Protein AF-A0A959G8I4-F1 (afdb_monomer)

Structure (mmCIF, N/CA/C/O backbone):
data_AF-A0A959G8I4-F1
#
_entry.id   AF-A0A959G8I4-F1
#
loop_
_atom_site.group_PDB
_atom_site.id
_atom_site.type_symbol
_atom_site.label_atom_id
_atom_site.label_alt_id
_atom_site.label_comp_id
_atom_site.label_asym_id
_atom_site.label_entity_id
_atom_site.label_seq_id
_atom_site.pdbx_PDB_ins_code
_atom_site.Cartn_x
_atom_site.Cartn_y
_atom_site.Cartn_z
_atom_site.occupancy
_atom_site.B_iso_or_equiv
_atom_site.auth_seq_id
_atom_site.auth_comp_id
_atom_site.auth_asym_id
_atom_site.auth_atom_id
_atom_site.pdbx_PDB_model_num
ATOM 1 N N . MET A 1 1 ? 15.194 10.414 6.636 1.00 49.59 1 MET A N 1
ATOM 2 C CA . MET A 1 1 ? 14.756 9.991 5.289 1.00 49.59 1 MET A CA 1
ATOM 3 C C . MET A 1 1 ? 13.312 9.595 5.439 1.00 49.59 1 MET A C 1
ATOM 5 O O . MET A 1 1 ? 13.060 8.766 6.305 1.00 49.59 1 MET A O 1
ATOM 9 N N . ASN A 1 2 ? 12.412 10.199 4.669 1.00 61.81 2 ASN A N 1
ATOM 10 C CA . ASN A 1 2 ? 10.991 9.923 4.828 1.00 61.81 2 ASN A CA 1
ATOM 11 C C . ASN A 1 2 ? 10.675 8.534 4.271 1.00 61.81 2 ASN A C 1
ATOM 13 O O . ASN A 1 2 ? 11.161 8.173 3.194 1.00 61.81 2 ASN A O 1
ATOM 17 N N . THR A 1 3 ? 9.901 7.743 5.007 1.00 85.50 3 THR A N 1
ATOM 18 C CA . THR A 1 3 ? 9.400 6.460 4.499 1.00 85.50 3 THR A CA 1
ATOM 19 C C . THR A 1 3 ? 8.382 6.697 3.380 1.00 85.50 3 THR A C 1
ATOM 21 O O . THR A 1 3 ? 7.766 7.759 3.304 1.00 85.50 3 THR A O 1
ATOM 24 N N . LEU A 1 4 ? 8.160 5.719 2.491 1.00 90.38 4 LEU A N 1
ATOM 25 C CA . LEU A 1 4 ? 7.126 5.871 1.454 1.00 90.38 4 LEU A CA 1
ATOM 26 C C . LEU A 1 4 ? 5.726 6.072 2.056 1.00 90.38 4 LEU A C 1
ATOM 28 O O . LEU A 1 4 ? 4.882 6.728 1.449 1.00 90.38 4 LEU A O 1
ATOM 32 N N . PHE A 1 5 ? 5.499 5.540 3.258 1.00 91.94 5 PHE A N 1
ATOM 33 C CA . PHE A 1 5 ? 4.276 5.769 4.014 1.00 91.94 5 PHE A CA 1
ATOM 34 C C . PHE A 1 5 ? 4.157 7.220 4.500 1.00 91.94 5 PHE A C 1
ATOM 36 O O . PHE A 1 5 ? 3.093 7.814 4.359 1.00 91.94 5 PHE A O 1
ATOM 43 N N . GLU A 1 6 ? 5.237 7.822 5.003 1.00 90.69 6 GLU A N 1
ATOM 44 C CA . GLU A 1 6 ? 5.248 9.251 5.350 1.00 90.69 6 GLU A CA 1
ATOM 45 C C . GLU A 1 6 ? 4.956 10.119 4.128 1.00 90.69 6 GLU A C 1
ATOM 47 O O . GLU A 1 6 ? 4.107 10.996 4.200 1.00 90.69 6 GLU A O 1
ATOM 52 N N . VAL A 1 7 ? 5.556 9.817 2.971 1.00 91.62 7 VAL A N 1
ATOM 53 C CA . VAL A 1 7 ? 5.258 10.554 1.732 1.00 91.62 7 VAL A CA 1
ATOM 54 C C . VAL A 1 7 ? 3.780 10.418 1.339 1.00 91.62 7 VAL A C 1
ATOM 56 O O . VAL A 1 7 ? 3.172 11.390 0.893 1.00 91.62 7 VAL A O 1
ATOM 59 N N . LEU A 1 8 ? 3.178 9.235 1.513 1.00 92.75 8 LEU A N 1
ATOM 60 C CA . LEU A 1 8 ? 1.743 9.037 1.294 1.00 92.75 8 LEU A CA 1
ATOM 61 C C . LEU A 1 8 ? 0.908 9.895 2.258 1.00 92.75 8 LEU A C 1
ATOM 63 O O . LEU A 1 8 ? -0.035 10.560 1.822 1.00 92.75 8 LEU A O 1
ATOM 67 N N . LYS A 1 9 ? 1.256 9.882 3.551 1.00 91.81 9 LYS A N 1
ATOM 68 C CA . LYS A 1 9 ? 0.565 10.644 4.598 1.00 91.81 9 LYS A CA 1
ATOM 69 C C . LYS A 1 9 ? 0.653 12.147 4.329 1.00 91.81 9 LYS A C 1
ATOM 71 O O . LYS A 1 9 ? -0.373 12.817 4.359 1.00 91.81 9 LYS A O 1
ATOM 76 N N . ASP A 1 10 ? 1.833 12.639 3.970 1.00 92.44 10 ASP A N 1
ATOM 77 C CA . ASP A 1 10 ? 2.087 14.052 3.686 1.00 92.44 10 ASP A CA 1
ATOM 78 C C . ASP A 1 10 ? 1.327 14.548 2.448 1.00 92.44 10 ASP A C 1
ATOM 80 O O . ASP A 1 10 ? 0.864 15.686 2.419 1.00 92.44 10 ASP A O 1
ATOM 84 N N . GLN A 1 11 ? 1.198 13.716 1.407 1.00 88.62 11 GLN A N 1
ATOM 85 C CA . GLN A 1 11 ? 0.544 14.135 0.164 1.00 88.62 11 GLN A CA 1
ATOM 86 C C . GLN A 1 11 ? -0.979 14.046 0.222 1.00 88.62 11 GLN A C 1
ATOM 88 O O . GLN A 1 11 ? -1.658 14.915 -0.323 1.00 88.62 11 GLN A O 1
ATOM 93 N N . VAL A 1 12 ? -1.519 12.970 0.800 1.00 89.38 12 VAL A N 1
ATOM 94 C CA . VAL A 1 12 ? -2.955 12.654 0.696 1.00 89.38 12 VAL A CA 1
ATOM 95 C C . VAL A 1 12 ? -3.545 12.025 1.961 1.00 89.38 12 VAL A C 1
ATOM 97 O O . VAL A 1 12 ? -4.703 11.618 1.933 1.00 89.38 12 VAL A O 1
ATOM 100 N N . GLY A 1 13 ? -2.792 11.925 3.060 1.00 89.81 13 GLY A N 1
ATOM 101 C CA . GLY A 1 13 ? -3.145 11.128 4.241 1.00 89.81 13 GLY A CA 1
ATOM 102 C C . GLY A 1 13 ? -4.501 11.466 4.851 1.00 89.81 13 GLY A C 1
ATOM 103 O O . GLY A 1 13 ? -5.363 10.594 4.933 1.00 89.81 13 GLY A O 1
ATOM 104 N N . ASP A 1 14 ? -4.719 12.726 5.227 1.00 91.88 14 ASP A N 1
ATOM 105 C CA . ASP A 1 14 ? -5.949 13.141 5.917 1.00 91.88 14 ASP A CA 1
ATOM 106 C C . ASP A 1 14 ? -7.192 12.937 5.043 1.00 91.88 14 ASP A C 1
ATOM 108 O O . ASP A 1 14 ? -8.223 12.431 5.495 1.00 91.88 14 ASP A O 1
ATOM 112 N N . GLN A 1 15 ? -7.079 13.273 3.755 1.00 92.00 15 GLN A N 1
ATOM 113 C CA . GLN A 1 15 ? -8.163 13.081 2.800 1.00 92.00 15 GLN A CA 1
ATOM 114 C C . GLN A 1 15 ? -8.436 11.592 2.549 1.00 92.00 15 GLN A C 1
ATOM 116 O O . GLN A 1 15 ? -9.596 11.180 2.495 1.00 92.00 15 GLN A O 1
ATOM 121 N N . LEU A 1 16 ? -7.380 10.786 2.417 1.00 93.81 16 LEU A N 1
ATOM 122 C CA . LEU A 1 16 ? -7.468 9.346 2.213 1.00 93.81 16 LEU A CA 1
ATOM 123 C C . LEU A 1 16 ? -8.152 8.665 3.402 1.00 93.81 16 LEU A C 1
ATOM 125 O O . LEU A 1 16 ? -9.090 7.899 3.192 1.00 93.81 16 LEU A O 1
ATOM 129 N N . VAL A 1 17 ? -7.728 8.975 4.632 1.00 96.06 17 VAL A N 1
ATOM 130 C CA . VAL A 1 17 ? -8.328 8.439 5.864 1.00 96.06 17 VAL A CA 1
ATOM 131 C C . VAL A 1 17 ? -9.795 8.848 5.959 1.00 96.06 17 VAL A C 1
ATOM 133 O O . VAL A 1 17 ? -10.652 7.982 6.125 1.00 96.06 17 VAL A O 1
ATOM 136 N N . GLY A 1 18 ? -10.104 10.138 5.799 1.00 95.00 18 GLY A N 1
ATOM 137 C CA . GLY A 1 18 ? -11.471 10.644 5.920 1.00 95.00 18 GLY A CA 1
ATOM 138 C C . GLY A 1 18 ? -12.431 10.034 4.895 1.00 95.00 18 GLY A C 1
ATOM 139 O O . GLY A 1 18 ? -13.507 9.558 5.256 1.00 95.00 18 GLY A O 1
ATOM 140 N N . GLN A 1 19 ? -12.041 9.993 3.619 1.00 93.56 19 GLN A N 1
ATOM 141 C CA . GLN A 1 19 ? -12.904 9.465 2.560 1.00 93.56 19 GLN A CA 1
ATOM 142 C C . GLN A 1 19 ? -13.033 7.938 2.620 1.00 93.56 19 GLN A C 1
ATOM 144 O O . GLN A 1 19 ? -14.137 7.421 2.446 1.00 93.56 19 GLN A O 1
ATOM 149 N N . LEU A 1 20 ? -11.955 7.203 2.923 1.00 94.00 20 LEU A N 1
ATOM 150 C CA . LEU A 1 20 ? -12.043 5.749 3.092 1.00 94.00 20 LEU A CA 1
ATOM 151 C C . LEU A 1 20 ? -12.881 5.368 4.309 1.00 94.00 20 LEU A C 1
ATOM 153 O O . LEU A 1 20 ? -13.702 4.462 4.194 1.00 94.00 20 LEU A O 1
ATOM 157 N N . SER A 1 21 ? -12.723 6.073 5.433 1.00 96.25 21 SER A N 1
ATOM 158 C CA . SER A 1 21 ? -13.524 5.877 6.649 1.00 96.25 21 SER A CA 1
ATOM 159 C C . SER A 1 21 ? -15.017 5.984 6.335 1.00 96.25 21 SER A C 1
ATOM 161 O O . SER A 1 21 ? -15.788 5.081 6.673 1.00 96.25 21 SER A O 1
ATOM 163 N N . GLN A 1 22 ? -15.415 7.020 5.589 1.00 94.88 22 GLN A N 1
ATOM 164 C CA . GLN A 1 22 ? -16.794 7.204 5.135 1.00 94.88 22 GLN A CA 1
ATOM 165 C C . GLN A 1 22 ? -17.248 6.095 4.177 1.00 94.88 22 GLN A C 1
ATOM 167 O O . GLN A 1 22 ? -18.339 5.550 4.334 1.00 94.88 22 GLN A O 1
ATOM 172 N N . GLN A 1 23 ? -16.413 5.730 3.201 1.00 92.06 23 GLN A N 1
ATOM 173 C CA . GLN A 1 23 ? -16.759 4.750 2.171 1.00 92.06 23 GLN A CA 1
ATOM 174 C C . GLN A 1 23 ? -16.929 3.330 2.732 1.00 92.06 23 GLN A C 1
ATOM 176 O O . GLN A 1 23 ? -17.801 2.580 2.282 1.00 92.06 23 GLN A O 1
ATOM 181 N N . ILE A 1 24 ? -16.096 2.940 3.701 1.00 94.62 24 ILE A N 1
ATOM 182 C CA . ILE A 1 24 ? -16.146 1.610 4.325 1.00 94.62 24 ILE A CA 1
ATOM 183 C C . ILE A 1 24 ? -16.999 1.587 5.603 1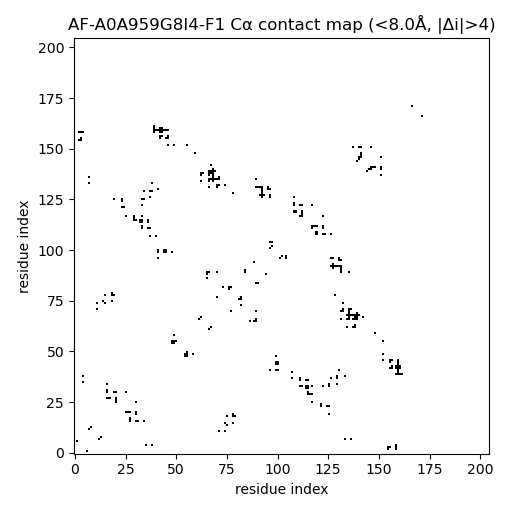.00 94.62 24 ILE A C 1
ATOM 185 O O . ILE A 1 24 ? -17.281 0.505 6.122 1.00 94.62 24 ILE A O 1
ATOM 189 N N . GLY A 1 25 ? -17.426 2.752 6.100 1.00 95.25 25 GLY A N 1
ATOM 190 C CA . GLY A 1 25 ? -18.206 2.898 7.327 1.00 95.25 25 GLY A CA 1
ATOM 191 C C . GLY A 1 25 ? -17.438 2.419 8.557 1.00 95.25 25 GLY A C 1
ATOM 192 O O . GLY A 1 25 ? -17.920 1.542 9.277 1.00 95.25 25 GLY A O 1
ATOM 193 N N . ALA A 1 26 ? -16.217 2.914 8.749 1.00 96.81 26 ALA A N 1
ATOM 194 C CA . ALA A 1 26 ? -15.364 2.595 9.894 1.00 96.81 26 ALA A CA 1
ATOM 195 C C . ALA A 1 26 ? -14.810 3.862 10.544 1.00 96.81 26 ALA A C 1
ATOM 197 O O . ALA A 1 26 ? -14.726 4.899 9.891 1.00 96.81 26 ALA A O 1
ATOM 198 N N . GLU A 1 27 ? -14.388 3.764 11.802 1.00 97.50 27 GLU A N 1
ATOM 199 C CA . GLU A 1 27 ? -13.781 4.895 12.502 1.00 97.50 27 GLU A CA 1
ATOM 200 C C . GLU A 1 27 ? -12.468 5.337 11.824 1.00 97.50 27 GLU A C 1
ATOM 202 O O . GLU A 1 27 ? -11.740 4.491 11.278 1.00 97.50 27 GLU A O 1
ATOM 207 N N . PRO A 1 28 ? -12.124 6.639 11.854 1.00 96.19 28 PRO A N 1
ATOM 208 C CA . PRO A 1 28 ? -10.881 7.148 11.272 1.00 96.19 28 PRO A CA 1
ATOM 209 C C . PRO A 1 28 ? -9.628 6.441 11.799 1.00 96.19 28 PRO A C 1
ATOM 211 O O . PRO A 1 28 ? -8.758 6.084 11.012 1.00 96.19 28 PRO A O 1
ATOM 214 N N . GLU A 1 29 ? -9.573 6.144 13.098 1.00 96.06 29 GLU A N 1
ATOM 215 C CA . GLU A 1 29 ? -8.435 5.469 13.742 1.00 96.06 29 GLU A CA 1
ATOM 216 C C . GLU A 1 29 ? -8.249 4.027 13.233 1.00 96.06 29 GLU A C 1
ATOM 218 O O . GLU A 1 29 ? -7.138 3.595 12.905 1.00 96.06 29 GLU A O 1
ATOM 223 N N . GLN A 1 30 ? -9.354 3.283 13.096 1.00 97.06 30 GLN A N 1
ATOM 224 C CA . GLN A 1 30 ? -9.338 1.934 12.517 1.00 97.06 30 GLN A CA 1
ATOM 225 C C . GLN A 1 30 ? -8.918 1.978 11.046 1.00 97.06 30 GLN A C 1
ATOM 227 O O . GLN A 1 30 ? -8.187 1.111 10.567 1.00 97.06 30 GLN A O 1
ATOM 232 N N . THR A 1 31 ? -9.378 3.002 10.330 1.00 97.12 31 THR A N 1
ATOM 233 C CA . THR A 1 31 ? -9.059 3.218 8.920 1.00 97.12 31 THR A CA 1
ATOM 234 C C . THR A 1 31 ? -7.579 3.547 8.734 1.00 97.12 31 THR A C 1
ATOM 236 O O . THR A 1 31 ? -6.937 2.939 7.882 1.00 97.12 31 THR A O 1
ATOM 239 N N . GLU A 1 32 ? -7.004 4.435 9.549 1.00 96.38 32 GLU A N 1
ATOM 240 C CA . GLU A 1 32 ? -5.574 4.768 9.513 1.00 96.38 32 GLU A CA 1
ATOM 241 C C . GLU A 1 32 ? -4.709 3.531 9.797 1.00 96.38 32 GLU A C 1
ATOM 243 O O . GLU A 1 32 ? -3.814 3.210 9.011 1.00 96.38 32 GLU A O 1
ATOM 248 N N . THR A 1 33 ? -5.048 2.765 10.840 1.00 96.12 33 THR A N 1
ATOM 249 C CA . THR A 1 33 ? -4.368 1.499 11.171 1.00 96.12 33 THR A CA 1
ATOM 250 C C . THR A 1 33 ? -4.435 0.502 10.010 1.00 96.12 33 THR A C 1
ATOM 252 O O . THR A 1 33 ? -3.440 -0.147 9.660 1.00 96.12 33 THR A O 1
ATOM 255 N N . ALA A 1 34 ? -5.604 0.383 9.372 1.00 97.12 34 ALA A N 1
ATOM 256 C CA . ALA A 1 34 ? -5.786 -0.482 8.215 1.00 97.12 34 ALA A CA 1
ATOM 257 C C . ALA A 1 34 ? -4.949 -0.019 7.017 1.00 97.12 34 ALA A C 1
ATOM 259 O O . ALA A 1 34 ? -4.315 -0.856 6.379 1.00 97.12 34 ALA A O 1
ATOM 260 N N . ILE A 1 35 ? -4.901 1.288 6.732 1.00 96.81 35 ILE A N 1
ATOM 261 C CA . ILE A 1 35 ? -4.092 1.862 5.649 1.00 96.81 35 ILE A CA 1
ATOM 262 C C . ILE A 1 35 ? -2.608 1.585 5.890 1.00 96.81 35 ILE A C 1
ATOM 264 O O . ILE A 1 35 ? -1.941 1.098 4.981 1.00 96.81 35 ILE A O 1
ATOM 268 N N . GLN A 1 36 ? -2.094 1.833 7.098 1.00 94.94 36 GLN A N 1
ATOM 269 C CA . GLN A 1 36 ? -0.689 1.582 7.436 1.00 94.94 36 GLN A CA 1
ATOM 270 C C . GLN A 1 36 ? -0.324 0.102 7.259 1.00 94.94 36 GLN A C 1
ATOM 272 O O . GLN A 1 36 ? 0.679 -0.236 6.626 1.00 94.94 36 GLN A O 1
ATOM 277 N N . THR A 1 37 ? -1.176 -0.795 7.760 1.00 94.69 37 THR A N 1
ATOM 278 C CA . THR A 1 37 ? -0.960 -2.242 7.645 1.00 94.69 37 THR A CA 1
ATOM 279 C C . THR A 1 37 ? -1.021 -2.713 6.194 1.00 94.69 37 THR A C 1
ATOM 281 O O . THR A 1 37 ? -0.156 -3.459 5.729 1.00 94.69 37 THR A O 1
ATOM 284 N N . ALA A 1 38 ? -2.046 -2.274 5.463 1.00 96.06 38 ALA A N 1
ATOM 285 C CA . ALA A 1 38 ? -2.240 -2.604 4.060 1.00 96.06 38 ALA A CA 1
ATOM 286 C C . ALA A 1 38 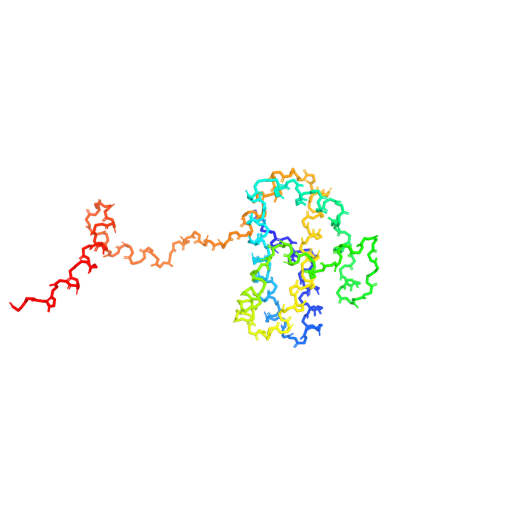? -1.084 -2.081 3.201 1.00 96.06 38 ALA A C 1
ATOM 288 O O . ALA A 1 38 ? -0.605 -2.797 2.324 1.00 96.06 38 ALA A O 1
ATOM 289 N N . PHE A 1 39 ? -0.595 -0.874 3.489 1.00 95.94 39 PHE A N 1
ATOM 290 C CA . PHE A 1 39 ? 0.559 -0.287 2.824 1.00 95.94 39 PHE A CA 1
ATOM 291 C C . PHE A 1 39 ? 1.794 -1.180 2.967 1.00 95.94 39 PHE A C 1
ATOM 293 O O . PHE A 1 39 ? 2.378 -1.577 1.958 1.00 95.94 39 PHE A O 1
ATOM 300 N N . GLY A 1 40 ? 2.143 -1.571 4.197 1.00 93.56 40 GLY A N 1
ATOM 301 C CA . GLY A 1 40 ? 3.268 -2.476 4.450 1.00 93.56 40 GLY A CA 1
ATOM 302 C C . GLY A 1 40 ? 3.097 -3.831 3.755 1.00 93.56 40 GLY A C 1
ATOM 303 O O . GLY A 1 40 ? 4.026 -4.335 3.125 1.00 93.56 40 GLY A O 1
ATOM 304 N N . ALA A 1 41 ? 1.888 -4.398 3.783 1.00 93.88 41 ALA A N 1
ATOM 305 C CA . ALA A 1 41 ? 1.593 -5.668 3.122 1.00 93.88 41 ALA A CA 1
ATOM 306 C C . ALA A 1 41 ? 1.743 -5.594 1.589 1.00 93.88 41 ALA A C 1
ATOM 308 O O . ALA A 1 41 ? 2.307 -6.506 0.978 1.00 93.88 41 ALA A O 1
ATOM 309 N N . ILE A 1 42 ? 1.283 -4.501 0.971 1.00 95.31 42 ILE A N 1
ATOM 310 C CA . ILE A 1 42 ? 1.417 -4.251 -0.470 1.00 95.31 42 ILE A CA 1
ATOM 311 C C . ILE A 1 42 ? 2.887 -4.023 -0.838 1.00 95.31 42 ILE A C 1
ATOM 313 O O . ILE A 1 42 ? 3.365 -4.637 -1.790 1.00 95.31 42 ILE A O 1
ATOM 317 N N . MET A 1 43 ? 3.633 -3.223 -0.068 1.00 94.56 43 MET A N 1
ATOM 318 C CA . MET A 1 43 ? 5.075 -3.031 -0.284 1.00 94.56 43 MET A CA 1
ATOM 319 C C . MET A 1 43 ? 5.849 -4.345 -0.154 1.00 94.56 43 MET A C 1
ATOM 321 O O . MET A 1 43 ? 6.731 -4.630 -0.960 1.00 94.56 43 MET A O 1
ATOM 325 N N . SER A 1 44 ? 5.491 -5.181 0.822 1.00 91.69 44 SER A N 1
ATOM 326 C CA . SER A 1 44 ? 6.086 -6.506 1.010 1.00 91.69 44 SER A CA 1
ATOM 327 C C . SER A 1 44 ? 5.796 -7.435 -0.175 1.00 91.69 44 SER A C 1
ATOM 329 O O . SER A 1 44 ? 6.692 -8.126 -0.662 1.00 91.69 44 SER A O 1
ATOM 331 N N . GLY A 1 45 ? 4.560 -7.430 -0.688 1.00 92.06 45 GLY A N 1
ATOM 332 C CA . GLY A 1 45 ? 4.199 -8.162 -1.904 1.00 92.06 45 GLY A CA 1
ATOM 333 C C . GLY A 1 45 ? 4.969 -7.681 -3.134 1.00 92.06 45 GLY A C 1
ATOM 334 O O . GLY A 1 45 ? 5.539 -8.499 -3.853 1.00 92.06 45 GLY A O 1
ATOM 335 N N . LEU A 1 46 ? 5.075 -6.362 -3.320 1.00 92.06 46 LEU A N 1
ATOM 336 C CA . LEU A 1 46 ? 5.845 -5.764 -4.412 1.00 92.06 46 LEU A CA 1
ATOM 337 C C . LEU A 1 46 ? 7.315 -6.159 -4.334 1.00 92.06 46 LEU A C 1
ATOM 339 O O . LEU A 1 46 ? 7.863 -6.656 -5.311 1.00 92.06 46 LEU A O 1
ATOM 343 N N . SER A 1 47 ? 7.926 -5.991 -3.163 1.00 90.62 47 SER A N 1
ATOM 344 C CA . SER A 1 47 ? 9.305 -6.389 -2.888 1.00 90.62 47 SER A CA 1
ATOM 345 C C . SER A 1 47 ? 9.559 -7.835 -3.328 1.00 90.62 47 SER A C 1
ATOM 347 O O . SER A 1 47 ? 10.447 -8.079 -4.144 1.00 90.62 47 SER A O 1
ATOM 349 N N . ARG A 1 48 ? 8.714 -8.788 -2.907 1.00 88.94 48 ARG A N 1
ATOM 350 C CA . ARG A 1 48 ? 8.842 -10.201 -3.307 1.00 88.94 48 ARG A CA 1
ATOM 351 C C . ARG A 1 48 ? 8.796 -10.409 -4.823 1.00 88.94 48 ARG A C 1
ATOM 353 O O . ARG A 1 48 ? 9.610 -11.165 -5.343 1.00 88.94 48 ARG A O 1
ATOM 360 N N . ASN A 1 49 ? 7.889 -9.728 -5.521 1.00 85.12 49 ASN A N 1
ATOM 361 C CA . ASN A 1 49 ? 7.750 -9.846 -6.975 1.00 85.12 49 ASN A CA 1
ATOM 362 C C . ASN A 1 49 ? 8.901 -9.186 -7.749 1.00 85.12 49 ASN A C 1
ATOM 364 O O . ASN A 1 49 ? 9.235 -9.612 -8.854 1.00 85.12 49 ASN A O 1
ATOM 368 N N . ILE A 1 50 ? 9.511 -8.143 -7.186 1.00 86.62 50 ILE A N 1
ATOM 369 C CA . ILE A 1 50 ? 10.623 -7.417 -7.807 1.00 86.62 50 ILE A CA 1
ATOM 370 C C . ILE A 1 50 ? 11.931 -8.217 -7.691 1.00 86.62 50 ILE A C 1
ATOM 372 O O . ILE A 1 50 ? 12.707 -8.215 -8.643 1.00 86.62 50 ILE A O 1
ATOM 376 N N . VAL A 1 51 ? 12.178 -8.934 -6.581 1.00 76.38 51 VAL A N 1
ATOM 377 C CA . VAL A 1 51 ? 13.392 -9.775 -6.420 1.00 76.38 51 VAL A CA 1
ATOM 378 C C . VAL A 1 51 ? 13.433 -10.943 -7.418 1.00 76.38 51 VAL A C 1
ATOM 380 O O . VAL A 1 51 ? 14.507 -11.437 -7.760 1.00 76.38 51 VAL A O 1
ATOM 383 N N . SER A 1 52 ? 12.286 -11.407 -7.917 1.00 68.44 52 SER A N 1
ATOM 384 C CA . SER A 1 52 ? 12.229 -12.546 -8.837 1.00 68.44 52 SER A CA 1
ATOM 385 C C . SER A 1 52 ? 12.575 -12.173 -10.288 1.00 68.44 52 SER A C 1
ATOM 387 O O . SER A 1 52 ? 11.701 -11.784 -11.061 1.00 68.44 52 SER A O 1
ATOM 389 N N . GLY A 1 53 ? 13.836 -12.364 -10.696 1.00 67.38 53 GLY A N 1
ATOM 390 C CA . GLY A 1 53 ? 14.263 -12.352 -12.106 1.00 67.38 53 GLY A CA 1
ATOM 391 C C . GLY A 1 53 ? 13.923 -11.055 -12.858 1.00 67.38 53 GLY A C 1
ATOM 392 O O . GLY A 1 53 ? 14.309 -9.977 -12.427 1.00 67.38 53 GLY A O 1
ATOM 393 N N . GLN A 1 54 ? 13.176 -11.161 -13.968 1.00 76.69 54 GLN A N 1
ATOM 394 C CA . GLN A 1 54 ? 12.709 -10.026 -14.798 1.00 76.69 54 GLN A CA 1
ATOM 395 C C . GLN A 1 54 ? 11.577 -9.197 -14.144 1.00 76.69 54 GLN A C 1
ATOM 397 O O . GLN A 1 54 ? 11.011 -8.290 -14.761 1.00 76.69 54 GLN A O 1
ATOM 402 N N . GLY A 1 55 ? 11.191 -9.521 -12.904 1.00 83.88 55 GLY A N 1
ATOM 403 C CA . GLY A 1 55 ? 10.073 -8.895 -12.198 1.00 83.88 55 GLY A CA 1
ATOM 404 C C . GLY A 1 55 ? 10.248 -7.390 -12.005 1.00 83.88 55 GLY A C 1
ATOM 405 O O . GLY A 1 55 ? 9.284 -6.642 -12.152 1.00 83.88 55 GLY A O 1
ATOM 406 N N . ALA A 1 56 ? 11.479 -6.930 -11.771 1.00 88.75 56 ALA A N 1
ATOM 407 C CA . ALA A 1 56 ? 11.793 -5.512 -11.643 1.00 88.75 56 ALA A CA 1
ATOM 408 C C . ALA A 1 56 ? 11.518 -4.723 -12.935 1.00 88.75 56 ALA A C 1
ATOM 410 O O . ALA A 1 56 ? 10.842 -3.695 -12.886 1.00 88.75 56 ALA A O 1
ATOM 411 N N . GLU A 1 57 ? 11.988 -5.193 -14.097 1.00 88.75 57 GLU A N 1
ATOM 412 C CA . GLU A 1 57 ? 11.736 -4.501 -15.368 1.00 88.75 57 GLU A CA 1
ATOM 413 C C . GLU A 1 57 ? 10.256 -4.541 -15.747 1.00 88.75 57 GLU A C 1
ATOM 415 O O . GLU A 1 57 ? 9.700 -3.529 -16.178 1.00 88.75 57 GLU A O 1
ATOM 420 N N . SER A 1 58 ? 9.601 -5.688 -15.536 1.00 89.75 58 SER A N 1
ATOM 421 C CA . SER A 1 58 ? 8.170 -5.847 -15.806 1.00 89.75 58 SER A CA 1
ATOM 422 C C . SER A 1 58 ? 7.333 -4.897 -14.946 1.00 89.75 58 SER A C 1
ATOM 424 O O . SER A 1 58 ? 6.469 -4.183 -15.462 1.00 89.75 58 SER A O 1
ATOM 426 N N . PHE A 1 59 ? 7.653 -4.809 -13.651 1.00 91.25 59 PHE A N 1
ATOM 427 C CA . PHE A 1 59 ? 7.040 -3.863 -12.727 1.00 91.25 59 PHE A CA 1
ATOM 428 C C . PHE A 1 59 ? 7.277 -2.415 -13.161 1.00 91.25 59 PHE A C 1
ATOM 430 O O . PHE A 1 59 ? 6.322 -1.654 -13.280 1.00 91.25 59 PHE A O 1
ATOM 437 N N . LEU A 1 60 ? 8.522 -2.023 -13.449 1.00 91.19 60 LEU A N 1
ATOM 438 C CA . LEU A 1 60 ? 8.857 -0.650 -13.845 1.00 91.19 60 LEU A CA 1
ATOM 439 C C . LEU A 1 60 ? 8.189 -0.235 -15.161 1.00 91.19 60 LEU A C 1
ATOM 441 O O . LEU A 1 60 ? 7.828 0.937 -15.315 1.00 91.19 60 LEU A O 1
ATOM 445 N N . GLY A 1 61 ? 8.029 -1.178 -16.092 1.00 91.19 61 GLY A N 1
ATOM 446 C CA . GLY A 1 61 ? 7.310 -0.983 -17.347 1.00 91.19 61 GLY A CA 1
ATOM 447 C C . GLY A 1 61 ? 5.802 -0.841 -17.141 1.00 91.19 61 GLY A C 1
ATOM 448 O O . GLY A 1 61 ? 5.195 0.069 -17.702 1.00 91.19 61 GLY A O 1
ATOM 449 N N . ALA A 1 62 ? 5.198 -1.691 -16.304 1.00 91.06 62 ALA A N 1
ATOM 450 C CA . ALA A 1 62 ? 3.786 -1.574 -15.937 1.00 91.06 62 ALA A CA 1
ATOM 451 C C . ALA A 1 62 ? 3.504 -0.270 -15.184 1.00 91.06 62 ALA A C 1
ATOM 453 O O . ALA A 1 62 ? 2.580 0.455 -15.537 1.00 91.06 62 ALA A O 1
ATOM 454 N N . LEU A 1 63 ? 4.360 0.084 -14.224 1.00 92.62 63 LEU A N 1
ATOM 455 C CA . LEU A 1 63 ? 4.280 1.339 -13.488 1.00 92.62 63 LEU A CA 1
ATOM 456 C C . LEU A 1 63 ? 4.299 2.536 -14.448 1.00 92.62 63 LEU A C 1
ATOM 458 O O . LEU A 1 63 ? 3.440 3.400 -14.358 1.00 92.62 63 LEU A O 1
ATOM 462 N N . GLN A 1 64 ? 5.214 2.556 -15.423 1.00 90.56 64 GLN A N 1
ATOM 463 C CA . GLN A 1 64 ? 5.294 3.645 -16.405 1.00 90.56 64 GLN A CA 1
ATOM 464 C C . GLN A 1 64 ? 4.075 3.749 -17.321 1.00 90.56 64 GLN A C 1
ATOM 466 O O . GLN A 1 64 ? 3.701 4.847 -17.718 1.00 90.56 64 GLN A O 1
ATOM 471 N N . ARG A 1 65 ? 3.515 2.605 -17.715 1.00 91.06 65 ARG A N 1
ATOM 472 C CA . ARG A 1 65 ? 2.413 2.532 -18.676 1.00 91.06 65 ARG A CA 1
ATOM 473 C C . ARG A 1 65 ? 1.061 2.821 -18.028 1.00 91.06 65 ARG A C 1
ATOM 475 O O . ARG A 1 65 ? 0.200 3.428 -18.660 1.00 91.06 65 ARG A O 1
ATOM 482 N N . ASP A 1 66 ? 0.868 2.347 -16.800 1.00 92.69 66 ASP A N 1
ATOM 483 C CA . ASP A 1 66 ? -0.452 2.261 -16.178 1.00 92.69 66 ASP A CA 1
ATOM 484 C C . ASP A 1 66 ? -0.625 3.206 -14.978 1.00 92.69 66 ASP A C 1
ATOM 486 O O . ASP A 1 66 ? -1.760 3.498 -14.607 1.00 92.69 66 ASP A O 1
ATOM 490 N N . HIS A 1 67 ? 0.462 3.711 -14.384 1.00 92.62 67 HIS A N 1
ATOM 491 C CA . HIS A 1 67 ? 0.410 4.491 -13.146 1.00 92.62 67 HIS A CA 1
ATOM 492 C C . HIS A 1 67 ? 1.376 5.678 -13.193 1.00 92.62 67 HIS A C 1
ATOM 494 O O . HIS A 1 67 ? 2.502 5.612 -12.714 1.00 92.62 67 HIS A O 1
ATOM 500 N N . ASP A 1 68 ? 0.929 6.795 -13.757 1.00 89.25 68 ASP A N 1
ATOM 501 C CA . ASP A 1 68 ? 1.738 8.011 -13.910 1.00 89.25 68 ASP A CA 1
ATOM 502 C C . ASP A 1 68 ? 1.700 8.956 -12.695 1.00 89.25 68 ASP A C 1
ATOM 504 O O . ASP A 1 68 ? 2.535 9.857 -12.587 1.00 89.25 68 ASP A O 1
ATOM 508 N N . GLY A 1 69 ? 0.757 8.733 -11.776 1.00 91.19 69 GLY A N 1
ATOM 509 C CA . GLY A 1 69 ? 0.524 9.569 -10.600 1.00 91.19 69 GLY A CA 1
ATOM 510 C C . GLY A 1 69 ? -0.720 10.450 -10.662 1.00 91.19 69 GLY A C 1
ATOM 511 O O . GLY A 1 69 ? -1.104 10.997 -9.630 1.00 91.19 69 GLY A O 1
ATOM 512 N N . SER A 1 70 ? -1.405 10.520 -11.806 1.00 91.31 70 SER A N 1
ATOM 513 C CA . SER A 1 70 ? -2.597 11.361 -12.009 1.00 91.31 70 SER A CA 1
ATOM 514 C C . SER A 1 70 ? -3.764 11.031 -11.067 1.00 91.31 70 SER A C 1
ATOM 516 O O . SER A 1 70 ? -4.580 11.900 -10.751 1.00 91.31 70 SER A O 1
ATOM 518 N N . VAL A 1 71 ? -3.815 9.798 -10.544 1.00 92.50 71 VAL A N 1
ATOM 519 C CA . VAL A 1 71 ? -4.770 9.399 -9.495 1.00 92.50 71 VAL A CA 1
ATOM 520 C C . VAL A 1 71 ? -4.629 10.248 -8.225 1.00 92.50 71 VAL A C 1
ATOM 522 O O . VAL A 1 71 ? -5.631 10.537 -7.576 1.00 92.50 71 VAL A O 1
ATOM 525 N N . LEU A 1 72 ? -3.411 10.685 -7.884 1.00 92.50 72 LEU A N 1
ATOM 526 C CA . LEU A 1 72 ? -3.151 11.513 -6.703 1.00 92.50 72 LEU A CA 1
ATOM 527 C C . LEU A 1 72 ? -3.551 12.970 -6.923 1.00 92.50 72 LEU A C 1
ATOM 529 O O . LEU A 1 72 ? -4.019 13.617 -5.992 1.00 92.50 72 LEU A O 1
ATOM 533 N N . ASP A 1 73 ? -3.415 13.473 -8.150 1.00 90.44 73 ASP A N 1
ATOM 534 C CA . ASP A 1 73 ? -3.769 14.857 -8.486 1.00 90.44 73 ASP A CA 1
ATOM 535 C C . ASP A 1 73 ? -5.280 15.108 -8.359 1.00 90.44 73 ASP A C 1
ATOM 537 O O . ASP A 1 73 ? -5.716 16.231 -8.128 1.00 90.44 73 ASP A O 1
ATOM 541 N N . ASN A 1 74 ? -6.082 14.045 -8.471 1.00 87.94 74 ASN A N 1
ATOM 542 C CA . ASN A 1 74 ? -7.538 14.080 -8.362 1.00 87.94 74 ASN A CA 1
ATOM 543 C C . ASN A 1 74 ? -8.056 13.019 -7.379 1.00 87.94 74 ASN A C 1
ATOM 545 O O . ASN A 1 74 ? -9.089 12.384 -7.615 1.00 87.94 74 ASN A O 1
ATOM 549 N N . ILE A 1 75 ? -7.346 12.821 -6.264 1.00 90.75 75 ILE A N 1
ATOM 550 C CA . ILE A 1 75 ? -7.639 11.746 -5.307 1.00 90.75 75 ILE A CA 1
ATOM 551 C C . ILE A 1 75 ? -9.075 11.809 -4.762 1.00 90.75 75 ILE A C 1
ATOM 553 O O . ILE A 1 75 ? -9.707 10.775 -4.565 1.00 90.75 75 ILE A O 1
ATOM 557 N N . GLY A 1 76 ? -9.648 13.010 -4.631 1.00 91.50 76 GLY A N 1
ATOM 558 C CA . GLY A 1 76 ? -11.043 13.184 -4.212 1.00 91.50 76 GLY A CA 1
ATOM 559 C C . GLY A 1 76 ? -12.054 12.643 -5.216 1.00 91.50 76 GLY A C 1
ATOM 560 O O . GLY A 1 76 ? -13.021 11.993 -4.821 1.00 91.50 76 GLY A O 1
ATOM 561 N N . SER A 1 77 ? -11.808 12.842 -6.512 1.00 92.50 77 SER A N 1
ATOM 562 C CA . SER A 1 77 ? -12.635 12.257 -7.571 1.00 92.50 77 SER A CA 1
ATOM 563 C C . SER A 1 77 ? -12.507 10.738 -7.593 1.00 92.50 77 SER A C 1
ATOM 565 O O . SER A 1 77 ? -13.502 10.051 -7.809 1.00 92.50 77 SER A O 1
ATO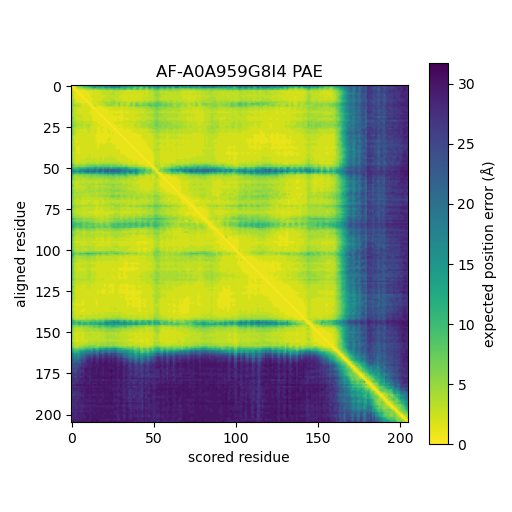M 567 N N . TYR A 1 78 ? -11.306 10.206 -7.345 1.00 93.56 78 TYR A N 1
ATOM 568 C CA . TYR A 1 78 ? -11.081 8.763 -7.283 1.00 93.56 78 TYR A CA 1
ATOM 569 C C . TYR A 1 78 ? -11.824 8.115 -6.111 1.00 93.56 78 TYR A C 1
ATOM 571 O O . TYR A 1 78 ? -12.633 7.214 -6.324 1.00 93.56 78 TYR A O 1
ATOM 579 N N . LEU A 1 79 ? -11.601 8.605 -4.890 1.00 92.25 79 LEU A N 1
ATOM 580 C CA . LEU A 1 79 ? -12.221 8.059 -3.680 1.00 92.25 79 LEU A CA 1
ATOM 581 C C . LEU A 1 79 ? -13.742 8.280 -3.662 1.00 92.25 79 LEU A C 1
ATOM 583 O O . LEU A 1 79 ? -14.481 7.455 -3.132 1.00 92.25 79 LEU A O 1
ATOM 587 N N . GLY A 1 80 ? -14.224 9.342 -4.313 1.00 90.50 80 GLY A N 1
ATOM 588 C CA . GLY A 1 80 ? -15.649 9.570 -4.558 1.00 90.50 80 GLY A CA 1
ATOM 589 C C . GLY A 1 80 ? -16.261 8.713 -5.675 1.00 90.50 80 GLY A C 1
ATOM 590 O O . GLY A 1 80 ? -17.460 8.825 -5.912 1.00 90.50 80 GLY A O 1
ATOM 591 N N . GLY A 1 81 ? -15.475 7.888 -6.379 1.00 88.81 81 GLY A N 1
ATOM 592 C CA . GLY A 1 81 ? -15.951 7.029 -7.472 1.00 88.81 81 GLY A CA 1
ATOM 593 C C . GLY A 1 81 ? -16.295 7.762 -8.775 1.00 88.81 81 GLY A C 1
ATOM 594 O O . GLY A 1 81 ? -16.920 7.181 -9.655 1.00 88.81 81 GLY A O 1
ATOM 595 N N . ASN A 1 82 ? -15.885 9.024 -8.912 1.00 89.88 82 ASN A N 1
ATOM 596 C CA . ASN A 1 82 ? -16.207 9.900 -10.045 1.00 89.88 82 ASN A CA 1
ATOM 597 C C . ASN A 1 82 ? -15.031 10.088 -11.017 1.00 89.88 82 ASN A C 1
ATOM 599 O O . ASN A 1 82 ? -15.114 10.874 -11.960 1.00 89.88 82 ASN A O 1
ATOM 603 N N . MET A 1 83 ? -13.904 9.415 -10.777 1.00 91.12 83 MET A N 1
ATOM 604 C CA . MET A 1 83 ? -12.745 9.494 -11.657 1.00 91.12 83 MET A CA 1
ATOM 605 C C . MET A 1 83 ? -12.951 8.638 -12.904 1.00 91.12 83 MET A C 1
ATOM 607 O O . MET A 1 83 ? -13.110 7.423 -12.814 1.00 91.12 83 MET A O 1
ATOM 611 N N . GLN A 1 84 ? -12.840 9.270 -14.070 1.00 88.81 84 GLN A N 1
ATOM 612 C CA . GLN A 1 84 ? -12.677 8.572 -15.337 1.00 88.81 84 GLN A CA 1
ATOM 613 C C . GLN A 1 84 ? -11.180 8.459 -15.643 1.00 88.81 84 GLN A C 1
ATOM 615 O O . GLN A 1 84 ? -10.546 9.476 -15.933 1.00 88.81 84 GLN A O 1
ATOM 620 N N . PRO A 1 85 ? -10.578 7.261 -15.572 1.00 84.62 85 PRO A N 1
ATOM 621 C CA . PRO A 1 85 ? -9.166 7.131 -15.869 1.00 84.62 85 PRO A CA 1
ATOM 622 C C . PRO A 1 85 ? -8.924 7.177 -17.377 1.00 84.62 85 PRO A C 1
ATOM 624 O O . PRO A 1 85 ? -9.717 6.646 -18.158 1.00 84.62 85 PRO A O 1
ATOM 627 N N . ALA A 1 86 ? -7.789 7.750 -17.778 1.00 83.50 86 ALA A N 1
ATOM 628 C CA . ALA A 1 86 ? -7.308 7.661 -19.157 1.00 83.50 86 ALA A CA 1
ATOM 629 C C . ALA A 1 86 ? -6.941 6.214 -19.543 1.00 83.50 86 ALA A C 1
ATOM 631 O O . ALA A 1 86 ? -7.039 5.834 -20.707 1.00 83.50 86 ALA A O 1
ATOM 632 N N . ASN A 1 87 ? -6.558 5.398 -18.554 1.00 86.12 87 ASN A N 1
ATOM 633 C CA . ASN A 1 87 ? -6.240 3.982 -18.697 1.00 86.12 87 ASN A CA 1
ATOM 634 C C . ASN A 1 87 ? -7.012 3.162 -17.640 1.00 86.12 87 ASN A C 1
ATOM 636 O O . ASN A 1 87 ? -6.781 3.363 -16.447 1.00 86.12 87 ASN A O 1
ATOM 640 N N . PRO A 1 88 ? -7.886 2.210 -18.024 1.00 88.94 88 PRO A N 1
ATOM 641 C CA . PRO A 1 88 ? -8.631 1.380 -17.072 1.00 88.94 88 PRO A CA 1
ATOM 642 C C . PRO A 1 88 ? -7.751 0.603 -16.081 1.00 88.94 88 PRO A C 1
ATOM 644 O O . PRO A 1 88 ? -8.151 0.403 -14.934 1.00 88.94 88 PRO A O 1
ATOM 647 N N . SER A 1 89 ? -6.544 0.200 -16.493 1.00 90.38 89 SER A N 1
ATOM 648 C CA . SER A 1 89 ? -5.586 -0.512 -15.636 1.00 90.38 89 SER A CA 1
ATOM 649 C C . SER A 1 89 ? -5.159 0.320 -14.429 1.00 90.38 89 SER A C 1
ATOM 651 O 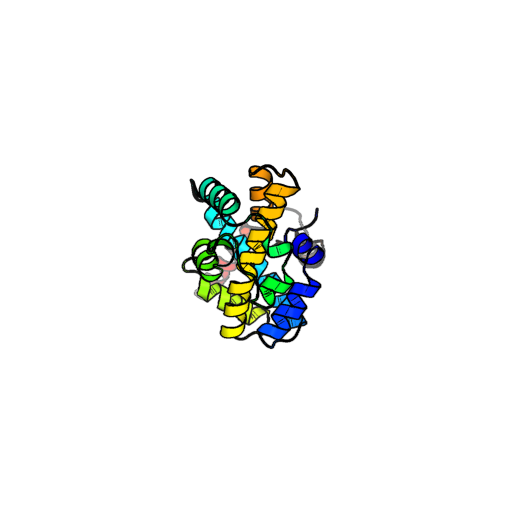O . SER A 1 89 ? -4.892 -0.243 -13.370 1.00 90.38 89 SER A O 1
ATOM 653 N N . MET A 1 90 ? -5.174 1.652 -14.556 1.00 92.25 90 MET A N 1
ATOM 654 C CA . MET A 1 90 ? -4.790 2.574 -13.489 1.00 92.25 90 MET A CA 1
ATOM 655 C C . MET A 1 90 ? -5.638 2.381 -12.230 1.00 92.25 90 MET A C 1
ATOM 657 O O . MET A 1 90 ? -5.105 2.436 -11.126 1.00 92.25 90 MET A O 1
ATOM 661 N N . LEU A 1 91 ? -6.945 2.138 -12.392 1.00 93.81 91 LEU A N 1
ATOM 662 C CA . LEU A 1 91 ? -7.899 2.006 -11.283 1.00 93.81 91 LEU A CA 1
ATOM 663 C C . LEU A 1 91 ? -8.287 0.554 -10.986 1.00 93.81 91 LEU A C 1
ATOM 665 O O . LEU A 1 91 ? -9.139 0.308 -10.134 1.00 93.81 91 LEU A O 1
ATOM 669 N N . ASN A 1 92 ? -7.680 -0.422 -11.667 1.00 94.12 92 ASN A N 1
ATOM 670 C CA . ASN A 1 92 ? -7.989 -1.836 -11.477 1.00 94.12 92 ASN A CA 1
ATOM 671 C C . ASN A 1 92 ? -7.349 -2.386 -10.190 1.00 94.12 92 ASN A C 1
ATOM 673 O O . ASN A 1 92 ? -6.459 -3.236 -10.229 1.00 94.12 92 ASN A O 1
ATOM 677 N N . GLY A 1 93 ? -7.813 -1.913 -9.032 1.00 94.00 93 GLY A N 1
ATOM 678 C CA . GLY A 1 93 ? -7.268 -2.285 -7.728 1.00 94.00 93 GLY A CA 1
ATOM 679 C C . GLY A 1 93 ? -7.263 -3.790 -7.468 1.00 94.00 93 GLY A C 1
ATOM 680 O O . GLY A 1 93 ? -6.280 -4.322 -6.962 1.00 94.00 93 GLY A O 1
ATOM 681 N N . ALA A 1 94 ? -8.309 -4.505 -7.889 1.00 94.88 94 ALA A N 1
ATOM 682 C CA . ALA A 1 94 ? -8.368 -5.960 -7.762 1.00 94.88 94 ALA A CA 1
ATOM 683 C C . ALA A 1 94 ? -7.289 -6.662 -8.606 1.00 94.88 94 ALA A C 1
ATOM 685 O O . ALA A 1 94 ? -6.611 -7.561 -8.110 1.00 94.88 94 ALA A O 1
ATOM 686 N N . GLY A 1 95 ? -7.088 -6.229 -9.855 1.00 94.81 95 GLY A N 1
ATOM 687 C CA . GLY A 1 95 ? -6.030 -6.757 -10.719 1.00 94.81 95 GLY A CA 1
ATOM 688 C C . GLY A 1 95 ? -4.628 -6.459 -10.186 1.00 94.81 95 GLY A C 1
ATOM 689 O O . GLY A 1 95 ? -3.777 -7.349 -10.178 1.00 94.81 95 GLY A O 1
ATOM 690 N N . ILE A 1 96 ? -4.413 -5.244 -9.673 1.00 94.62 96 ILE A N 1
ATOM 691 C CA . ILE A 1 96 ? -3.159 -4.837 -9.027 1.00 94.62 96 ILE A CA 1
ATOM 692 C C . ILE A 1 96 ? -2.877 -5.739 -7.822 1.00 94.62 96 ILE A C 1
ATOM 694 O O . ILE A 1 96 ? -1.813 -6.346 -7.749 1.00 94.62 96 ILE A O 1
ATOM 698 N N . LEU A 1 97 ? -3.834 -5.899 -6.903 1.00 94.94 97 LEU A N 1
ATOM 699 C CA . LEU A 1 97 ? -3.664 -6.766 -5.734 1.00 94.94 97 LEU A CA 1
ATOM 700 C C . LEU A 1 97 ? -3.416 -8.220 -6.117 1.00 94.94 97 LEU A C 1
ATOM 702 O O . LEU A 1 97 ? -2.553 -8.853 -5.520 1.00 94.94 97 LEU A O 1
ATOM 706 N N . ASN A 1 98 ? -4.127 -8.747 -7.114 1.00 94.44 98 ASN A N 1
ATOM 707 C CA . ASN A 1 98 ? -3.902 -10.108 -7.586 1.00 94.44 98 ASN A CA 1
ATOM 708 C C . ASN A 1 98 ? -2.469 -10.289 -8.111 1.00 94.44 98 ASN A C 1
ATOM 710 O O . ASN A 1 98 ? -1.840 -11.306 -7.841 1.00 94.44 98 ASN A O 1
ATOM 714 N N . HIS A 1 99 ? -1.925 -9.295 -8.815 1.00 91.62 99 HIS A N 1
ATOM 715 C CA . HIS A 1 99 ? -0.543 -9.346 -9.282 1.00 91.62 99 HIS A CA 1
ATOM 716 C C . HIS A 1 99 ? 0.466 -9.223 -8.129 1.00 91.62 99 HIS A C 1
ATOM 718 O O . HIS A 1 99 ? 1.425 -9.986 -8.067 1.00 91.62 99 HIS A O 1
ATOM 724 N N . ILE A 1 100 ? 0.246 -8.289 -7.198 1.00 92.56 100 ILE A N 1
ATOM 725 C CA . ILE A 1 100 ? 1.182 -7.996 -6.102 1.00 92.56 100 ILE A CA 1
ATOM 726 C C . ILE A 1 100 ? 1.162 -9.084 -5.020 1.00 92.56 100 ILE A C 1
ATOM 728 O O . ILE A 1 100 ? 2.203 -9.499 -4.516 1.00 92.56 100 ILE A O 1
ATOM 732 N N . LEU A 1 101 ? -0.028 -9.520 -4.614 1.00 91.81 101 LEU A N 1
ATOM 733 C CA . LEU A 1 101 ? -0.224 -10.419 -3.477 1.00 91.81 101 LEU A CA 1
ATOM 734 C C . LEU A 1 101 ? -0.378 -11.880 -3.907 1.00 91.81 101 LEU A C 1
ATOM 736 O O . LEU A 1 101 ? -0.088 -12.777 -3.108 1.00 91.81 101 LEU A O 1
ATOM 740 N N . GLY A 1 102 ? -0.827 -12.130 -5.141 1.00 89.88 102 GLY A N 1
ATOM 741 C CA . GLY A 1 102 ? -1.081 -13.472 -5.658 1.00 89.88 102 GLY A CA 1
ATOM 742 C C . GLY A 1 102 ? -1.977 -14.282 -4.721 1.00 89.88 102 GLY A C 1
ATOM 743 O O . GLY A 1 102 ? -2.991 -13.801 -4.216 1.00 89.88 102 GLY A O 1
ATOM 744 N N . GLY A 1 103 ? -1.551 -15.509 -4.414 1.00 89.75 103 GLY A N 1
ATOM 745 C CA . GLY A 1 103 ? -2.273 -16.413 -3.511 1.00 89.75 103 GLY A CA 1
ATOM 746 C C . GLY A 1 103 ? -2.368 -15.952 -2.048 1.00 89.75 103 GLY A C 1
ATOM 747 O O . GLY A 1 103 ? -3.107 -16.558 -1.278 1.00 89.75 103 GLY A O 1
ATOM 748 N N . ASN A 1 104 ? -1.667 -14.885 -1.645 1.00 90.56 104 ASN A N 1
ATOM 749 C CA . ASN A 1 104 ? -1.651 -14.408 -0.256 1.00 90.56 104 ASN A CA 1
ATOM 750 C C . ASN A 1 104 ? -2.742 -13.379 0.065 1.00 90.56 104 ASN A C 1
ATOM 752 O O . ASN A 1 104 ? -2.795 -12.886 1.192 1.00 90.56 104 ASN A O 1
ATOM 756 N N . GLN A 1 105 ? -3.604 -13.030 -0.894 1.00 93.00 105 GLN A N 1
ATOM 757 C CA . GLN A 1 105 ? -4.593 -11.967 -0.710 1.00 93.00 105 GLN A CA 1
ATOM 758 C C . GLN A 1 105 ? -5.506 -12.213 0.504 1.00 93.00 105 GLN A C 1
ATOM 760 O O . GLN A 1 105 ? -5.706 -11.302 1.302 1.00 93.00 105 GLN A O 1
ATOM 765 N N . ASN A 1 106 ? -5.989 -13.445 0.701 1.00 94.69 106 ASN A N 1
ATOM 766 C CA . ASN A 1 106 ? -6.830 -13.791 1.854 1.00 94.69 106 ASN A CA 1
ATOM 767 C C . ASN A 1 106 ? -6.076 -13.657 3.183 1.00 94.69 106 ASN A C 1
ATOM 769 O O . ASN A 1 106 ? -6.599 -13.074 4.127 1.00 94.69 106 ASN A O 1
ATOM 773 N N . SER A 1 107 ? -4.831 -14.131 3.244 1.00 94.44 107 SER A N 1
ATOM 774 C CA . SER A 1 107 ? -3.993 -14.012 4.441 1.00 94.44 107 SER A CA 1
ATOM 775 C C . SER A 1 107 ? -3.728 -12.550 4.808 1.00 94.44 107 SER A C 1
ATOM 777 O O . SER A 1 107 ? -3.709 -12.200 5.985 1.00 94.44 107 SER A O 1
ATOM 779 N N . ILE A 1 108 ? -3.555 -11.682 3.807 1.00 94.56 108 ILE A N 1
ATOM 780 C CA . ILE A 1 108 ? -3.361 -10.244 4.022 1.00 94.56 108 ILE A CA 1
ATOM 781 C C . ILE A 1 108 ? -4.655 -9.566 4.461 1.00 94.56 108 ILE A C 1
ATOM 783 O O . ILE A 1 108 ? -4.615 -8.761 5.387 1.00 94.56 108 ILE A O 1
ATOM 787 N N . ILE A 1 109 ? -5.796 -9.916 3.862 1.00 96.75 109 ILE A N 1
ATOM 788 C CA . ILE A 1 109 ? -7.105 -9.445 4.332 1.00 96.75 109 ILE A CA 1
ATOM 789 C C . ILE A 1 109 ? -7.295 -9.819 5.805 1.00 96.75 109 ILE A C 1
ATOM 791 O O . ILE A 1 109 ? -7.690 -8.973 6.602 1.00 96.75 109 ILE A O 1
ATOM 795 N N . ASP A 1 110 ? -6.964 -11.051 6.184 1.00 96.94 110 ASP A N 1
ATOM 796 C CA . ASP A 1 110 ? -7.112 -11.531 7.557 1.00 96.94 110 ASP A CA 1
ATOM 797 C C . ASP A 1 110 ? -6.174 -10.808 8.528 1.00 96.94 110 ASP A C 1
ATOM 799 O O . ASP A 1 110 ? -6.598 -10.409 9.614 1.00 96.94 110 ASP A O 1
ATOM 803 N N . ALA A 1 111 ? -4.918 -10.590 8.133 1.00 94.69 111 ALA A N 1
ATOM 804 C CA . ALA A 1 111 ? -3.950 -9.855 8.937 1.00 94.69 111 ALA A CA 1
ATOM 805 C C . ALA A 1 111 ? -4.374 -8.394 9.145 1.00 94.69 111 ALA A C 1
ATOM 807 O O . ALA A 1 111 ? -4.415 -7.927 10.282 1.00 94.69 111 ALA A O 1
ATOM 808 N N . VAL A 1 112 ? -4.739 -7.690 8.068 1.00 96.12 112 VAL A N 1
ATOM 809 C CA . VAL A 1 112 ? -5.182 -6.290 8.138 1.00 96.12 112 VAL A CA 1
ATOM 810 C C . VAL A 1 112 ? -6.449 -6.184 8.985 1.00 96.12 112 VAL A C 1
ATOM 812 O O . VAL A 1 112 ? -6.472 -5.393 9.918 1.00 96.12 112 VAL A O 1
ATOM 815 N N . ALA A 1 113 ? -7.453 -7.033 8.736 1.00 97.50 113 ALA A N 1
ATOM 816 C CA . ALA A 1 113 ? -8.694 -7.076 9.512 1.00 97.50 113 ALA A CA 1
ATOM 817 C C . ALA A 1 113 ? -8.431 -7.268 11.014 1.00 97.50 113 ALA A C 1
ATOM 819 O O . ALA A 1 113 ? -8.985 -6.548 11.844 1.00 97.50 113 ALA A O 1
ATOM 820 N N . LYS A 1 114 ? -7.542 -8.204 11.369 1.00 97.00 114 LYS A N 1
ATOM 821 C CA . LYS A 1 114 ? -7.176 -8.469 12.763 1.00 97.00 114 LYS A CA 1
ATOM 822 C C . LYS A 1 114 ? -6.489 -7.273 13.422 1.00 97.00 114 LYS A C 1
ATOM 824 O O . LYS A 1 114 ? -6.784 -6.991 14.578 1.00 97.00 114 LYS A O 1
ATOM 829 N N . MET A 1 115 ? -5.571 -6.604 12.724 1.00 95.06 115 MET A N 1
ATOM 830 C CA . MET A 1 115 ? -4.808 -5.495 13.307 1.00 95.06 115 MET A CA 1
ATOM 831 C C . MET A 1 115 ? -5.617 -4.201 13.398 1.00 95.06 115 MET A C 1
ATOM 833 O O . MET A 1 115 ? -5.485 -3.475 14.376 1.00 95.06 115 MET A O 1
ATOM 837 N N . SER A 1 116 ? -6.479 -3.925 12.420 1.00 96.12 116 SER A N 1
ATOM 838 C CA . SER A 1 116 ? -7.293 -2.707 12.400 1.00 96.12 116 SER A CA 1
ATOM 839 C C . SER A 1 116 ? -8.648 -2.847 13.101 1.00 96.12 116 SER A C 1
ATOM 841 O O . SER A 1 116 ? -9.363 -1.860 13.276 1.00 96.12 116 SER A O 1
ATOM 843 N N . GLY A 1 117 ? -9.055 -4.072 13.446 1.00 96.31 117 GLY A N 1
ATOM 844 C CA . GLY A 1 117 ? -10.389 -4.367 13.972 1.00 96.31 117 GLY A CA 1
ATOM 845 C C . GLY A 1 117 ? -11.513 -4.212 12.939 1.00 96.31 117 GLY A C 1
ATOM 846 O O . GLY A 1 117 ? -12.681 -4.119 13.316 1.00 96.31 117 GLY A O 1
ATOM 847 N N . LEU A 1 118 ? -11.180 -4.161 11.645 1.00 97.50 118 LEU A N 1
ATOM 848 C CA . LEU A 1 118 ? -12.163 -4.136 10.561 1.00 97.50 118 LEU A CA 1
ATOM 849 C C . LEU A 1 118 ? -12.639 -5.552 10.237 1.00 97.50 118 LEU A C 1
ATOM 851 O O . LEU A 1 118 ? -11.902 -6.524 10.387 1.00 97.50 118 LEU A O 1
ATOM 855 N N . ASP A 1 119 ? -13.856 -5.678 9.713 1.00 97.38 119 ASP A N 1
ATOM 856 C CA . ASP A 1 119 ? -14.279 -6.935 9.103 1.00 97.38 119 ASP A CA 1
ATOM 857 C C . ASP A 1 119 ? -13.604 -7.153 7.735 1.00 97.38 119 ASP A C 1
ATOM 859 O O . ASP A 1 119 ? -13.152 -6.220 7.064 1.00 97.38 119 ASP A O 1
ATOM 863 N N . LYS A 1 120 ? -13.566 -8.414 7.290 1.00 96.94 120 LYS A N 1
ATOM 864 C CA . LYS A 1 120 ? -12.888 -8.814 6.047 1.00 96.94 120 LYS A CA 1
ATOM 865 C C . LYS A 1 120 ? -13.436 -8.114 4.799 1.00 96.94 120 LYS A C 1
ATOM 867 O O . LYS A 1 120 ? -12.679 -7.867 3.864 1.00 96.94 120 LYS A O 1
ATOM 872 N N . SER A 1 121 ? -14.732 -7.793 4.769 1.00 96.81 121 SER A N 1
ATOM 873 C CA . SER A 1 121 ? -15.364 -7.120 3.628 1.00 96.81 121 SER A CA 1
ATOM 874 C C . SER A 1 121 ? -14.899 -5.666 3.535 1.00 96.81 121 SER A C 1
ATOM 876 O O . SER A 1 121 ? -14.453 -5.233 2.469 1.00 96.81 121 SER A O 1
ATOM 878 N N . LYS A 1 122 ? -14.905 -4.931 4.655 1.00 97.44 122 LYS A N 1
ATOM 879 C CA . LYS A 1 122 ? -14.351 -3.568 4.726 1.00 97.44 122 LYS A CA 1
ATOM 880 C C . LYS A 1 122 ? -12.865 -3.543 4.387 1.00 97.44 122 LYS A C 1
ATOM 882 O O . LYS A 1 122 ? -12.442 -2.720 3.579 1.00 97.44 122 LYS A O 1
ATOM 887 N N . THR A 1 123 ? -12.096 -4.487 4.922 1.00 97.62 123 THR A N 1
ATOM 888 C CA . THR A 1 123 ? -10.666 -4.622 4.622 1.00 97.62 123 THR A CA 1
ATOM 889 C C . THR A 1 123 ? -10.408 -4.894 3.140 1.00 97.62 123 THR A C 1
ATOM 891 O O . THR A 1 123 ? -9.533 -4.269 2.543 1.00 97.62 123 THR A O 1
ATOM 894 N N . GLY A 1 124 ? -11.179 -5.788 2.515 1.00 97.19 124 GLY A N 1
ATOM 895 C CA . GLY A 1 124 ? -11.064 -6.068 1.084 1.00 97.19 124 GLY A CA 1
ATOM 896 C C . GLY A 1 124 ? -11.326 -4.829 0.226 1.00 97.19 124 GLY A C 1
ATOM 897 O O . GLY A 1 124 ? -10.545 -4.534 -0.678 1.00 97.19 124 GLY A O 1
ATOM 898 N N . LYS A 1 125 ? -12.377 -4.062 0.546 1.00 96.38 125 LYS A N 1
ATOM 899 C CA . LYS A 1 125 ? -12.671 -2.783 -0.124 1.00 96.38 125 LYS A CA 1
ATOM 900 C C . LYS A 1 125 ? -11.529 -1.783 0.047 1.00 96.38 125 LYS A C 1
ATOM 902 O O . LYS A 1 125 ? -11.092 -1.202 -0.939 1.00 96.38 125 LYS A O 1
ATOM 907 N N . LEU A 1 126 ? -11.015 -1.635 1.269 1.00 97.38 126 LEU A N 1
ATOM 908 C CA . LEU A 1 126 ? -9.892 -0.747 1.563 1.00 97.38 126 LEU A CA 1
ATOM 909 C C . LEU A 1 126 ? -8.657 -1.112 0.738 1.00 97.38 126 LEU A C 1
ATOM 911 O O . LEU A 1 126 ? -8.079 -0.236 0.105 1.00 97.38 126 LEU A O 1
ATOM 915 N N . LEU A 1 127 ? -8.279 -2.392 0.690 1.00 97.38 127 LEU A N 1
ATOM 916 C CA . LEU A 1 127 ? -7.132 -2.855 -0.096 1.00 97.38 127 LEU A CA 1
ATOM 917 C C . LEU A 1 127 ? -7.305 -2.539 -1.586 1.00 97.38 127 LEU A C 1
ATOM 919 O O . LEU A 1 127 ? -6.367 -2.052 -2.219 1.00 97.38 127 LEU A O 1
ATOM 923 N N . ILE A 1 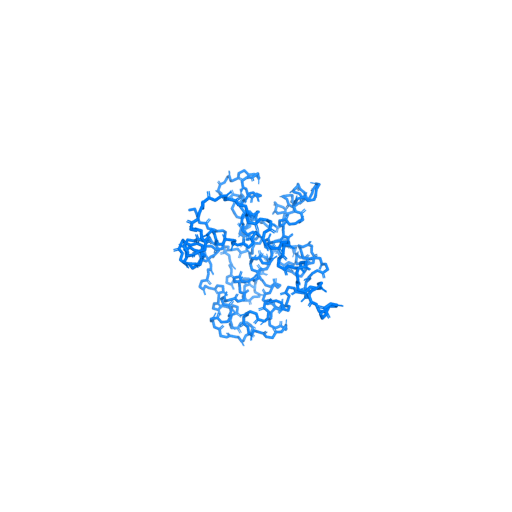128 ? -8.491 -2.810 -2.146 1.00 96.62 128 ILE A N 1
ATOM 924 C CA . ILE A 1 128 ? -8.786 -2.565 -3.566 1.00 96.62 128 ILE A CA 1
ATOM 925 C C . ILE A 1 128 ? -8.682 -1.073 -3.876 1.00 96.62 128 ILE A C 1
ATOM 927 O O . ILE A 1 128 ? -8.080 -0.707 -4.881 1.00 96.62 128 ILE A O 1
ATOM 931 N N . THR A 1 129 ? -9.214 -0.213 -3.009 1.00 96.00 129 THR A N 1
ATOM 932 C CA . THR A 1 129 ? -9.141 1.235 -3.208 1.00 96.00 129 THR A CA 1
ATOM 933 C C . THR A 1 129 ? -7.722 1.768 -3.003 1.00 96.00 129 THR A C 1
ATOM 935 O O . THR A 1 129 ? -7.287 2.651 -3.740 1.00 96.00 129 THR A O 1
ATOM 938 N N . LEU A 1 130 ? -6.972 1.230 -2.040 1.00 96.44 130 LEU A N 1
ATOM 939 C CA . LEU A 1 130 ? -5.635 1.706 -1.686 1.00 96.44 130 LEU A CA 1
ATOM 940 C C . LEU A 1 130 ? -4.570 1.324 -2.725 1.00 96.44 130 LEU A C 1
ATOM 942 O O . LEU A 1 130 ? -3.625 2.083 -2.938 1.00 96.44 130 LEU A O 1
ATOM 946 N N . ALA A 1 131 ? -4.713 0.179 -3.396 1.00 96.94 131 ALA A N 1
ATOM 947 C CA . ALA A 1 131 ? -3.707 -0.310 -4.338 1.00 96.94 131 ALA A CA 1
ATOM 948 C C . ALA A 1 131 ? -3.407 0.676 -5.497 1.00 96.94 131 ALA A C 1
ATOM 950 O O . ALA A 1 131 ? -2.230 0.993 -5.692 1.00 96.94 131 ALA A O 1
ATOM 951 N N . PRO A 1 132 ? -4.401 1.247 -6.211 1.00 95.69 132 PRO A N 1
ATOM 952 C CA . PRO A 1 132 ? -4.167 2.305 -7.198 1.00 95.69 132 PRO A CA 1
ATOM 953 C C . PRO A 1 132 ? -3.487 3.554 -6.635 1.00 95.69 132 PRO A C 1
ATOM 955 O O . PRO A 1 132 ? -2.643 4.137 -7.309 1.00 95.69 132 PRO A O 1
ATOM 958 N N . VAL A 1 133 ? -3.808 3.954 -5.399 1.00 96.25 133 VAL A N 1
ATOM 959 C CA . VAL A 1 133 ? -3.210 5.133 -4.742 1.00 96.25 133 VAL A CA 1
ATOM 960 C C . VAL A 1 133 ? -1.719 4.914 -4.510 1.00 96.25 133 VAL A C 1
ATOM 962 O O . VAL A 1 133 ? -0.903 5.766 -4.854 1.00 96.25 133 VAL A O 1
ATOM 965 N N . ILE A 1 134 ? -1.354 3.742 -3.988 1.00 96.38 134 ILE A N 1
ATOM 966 C CA . ILE A 1 134 ? 0.041 3.350 -3.775 1.00 96.38 134 ILE A CA 1
ATOM 967 C C . ILE A 1 134 ? 0.800 3.303 -5.104 1.00 96.38 134 ILE A C 1
ATOM 969 O O . ILE A 1 134 ? 1.888 3.864 -5.213 1.00 96.38 134 ILE A O 1
ATOM 973 N N . MET A 1 135 ? 0.226 2.672 -6.129 1.00 96.12 135 MET A N 1
ATOM 974 C CA . MET A 1 135 ? 0.854 2.600 -7.450 1.00 96.12 135 MET A CA 1
ATOM 975 C C . MET A 1 135 ? 1.002 3.9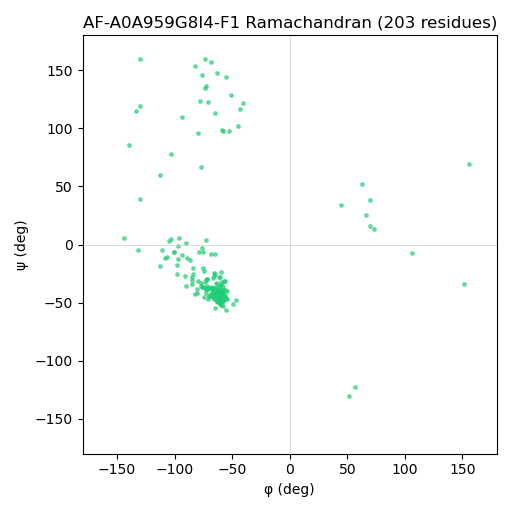86 -8.086 1.00 96.12 135 MET A C 1
ATOM 977 O O . MET A 1 135 ? 2.049 4.294 -8.652 1.00 96.12 135 MET A O 1
ATOM 981 N N . GLY A 1 136 ? 0.002 4.853 -7.924 1.00 94.62 136 GLY A N 1
ATOM 982 C CA . GLY A 1 136 ? 0.060 6.254 -8.325 1.00 94.62 136 GLY A CA 1
ATOM 983 C C . GLY A 1 136 ? 1.172 7.022 -7.619 1.00 94.62 136 GLY A C 1
ATOM 984 O O . GLY A 1 136 ? 1.901 7.764 -8.269 1.00 94.62 136 GLY A O 1
ATOM 985 N N . LEU A 1 137 ? 1.371 6.803 -6.318 1.00 94.69 137 LEU A N 1
ATOM 986 C CA . LEU A 1 137 ? 2.477 7.405 -5.573 1.00 94.69 137 LEU A CA 1
ATOM 987 C C . LEU A 1 137 ? 3.838 6.984 -6.130 1.00 94.69 137 LEU A C 1
ATOM 989 O O . LEU A 1 137 ? 4.679 7.843 -6.399 1.00 94.69 137 LEU A O 1
ATOM 993 N N . LEU A 1 138 ? 4.049 5.682 -6.344 1.00 94.31 138 LEU A N 1
ATOM 994 C CA . LEU A 1 138 ? 5.285 5.152 -6.933 1.00 94.31 138 LEU A CA 1
ATOM 995 C C . LEU A 1 138 ? 5.528 5.726 -8.338 1.00 94.31 138 LEU A C 1
ATOM 997 O O . LEU A 1 138 ? 6.645 6.135 -8.659 1.00 94.31 138 LEU A O 1
ATOM 1001 N N . GLY A 1 139 ? 4.470 5.813 -9.144 1.00 93.69 139 GLY A N 1
ATOM 1002 C CA . GLY A 1 139 ? 4.476 6.424 -10.469 1.00 93.69 139 GLY A CA 1
ATOM 1003 C C . GLY A 1 139 ? 4.869 7.895 -10.453 1.00 93.69 139 GLY A C 1
ATOM 1004 O O . GLY A 1 139 ? 5.805 8.309 -11.139 1.00 93.69 139 GLY A O 1
ATOM 1005 N N . LYS A 1 140 ? 4.213 8.675 -9.589 1.00 92.06 140 LYS A N 1
ATOM 1006 C CA . LYS A 1 140 ? 4.494 10.098 -9.389 1.00 92.06 140 LYS A CA 1
ATOM 1007 C C . LYS A 1 140 ? 5.931 10.321 -8.938 1.00 92.06 140 LYS A C 1
ATOM 1009 O O . LYS A 1 140 ? 6.616 11.182 -9.474 1.00 92.06 140 LYS A O 1
ATOM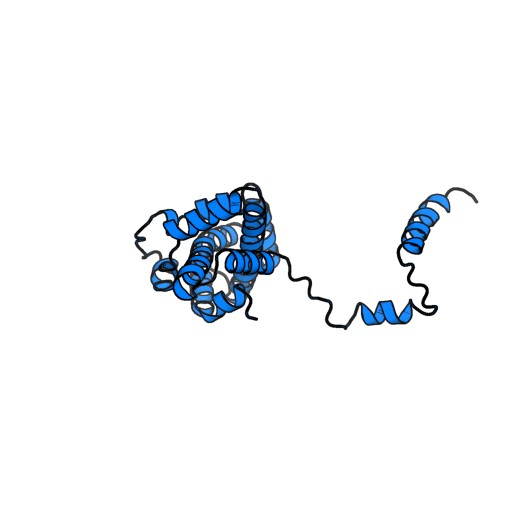 1014 N N . MET A 1 141 ? 6.435 9.515 -8.003 1.00 90.38 141 MET A N 1
ATOM 1015 C CA . MET A 1 141 ? 7.828 9.609 -7.560 1.00 90.38 141 MET A CA 1
ATOM 1016 C C . MET A 1 141 ? 8.821 9.313 -8.685 1.00 90.38 141 MET A C 1
ATOM 1018 O O . MET A 1 141 ? 9.810 10.034 -8.817 1.00 90.38 141 MET A O 1
ATOM 1022 N N . LYS A 1 142 ? 8.552 8.301 -9.517 1.00 89.75 142 LYS A N 1
ATOM 1023 C CA . LYS A 1 142 ? 9.373 8.008 -10.699 1.00 89.75 142 LYS A CA 1
ATOM 1024 C C . LYS A 1 142 ? 9.407 9.199 -11.665 1.00 89.75 142 LYS A C 1
ATOM 1026 O O . LYS A 1 142 ? 10.478 9.568 -12.136 1.00 89.75 142 LYS A O 1
ATOM 1031 N N . ASN A 1 143 ? 8.249 9.806 -11.931 1.00 87.50 143 ASN A N 1
ATOM 1032 C CA . ASN A 1 143 ? 8.091 10.846 -12.948 1.00 87.50 143 ASN A CA 1
ATOM 1033 C C . ASN A 1 143 ? 8.544 12.240 -12.482 1.00 87.50 143 ASN A C 1
ATOM 1035 O O . ASN A 1 143 ? 9.172 12.970 -13.242 1.00 87.50 143 ASN A O 1
ATOM 1039 N N . THR A 1 144 ? 8.227 12.629 -11.247 1.00 81.00 144 THR A N 1
ATOM 1040 C CA . THR A 1 144 ? 8.437 13.997 -10.744 1.00 81.00 144 THR A CA 1
ATOM 1041 C C . THR A 1 144 ? 9.806 14.187 -10.097 1.00 81.00 144 THR A C 1
ATOM 1043 O O . THR A 1 144 ? 10.408 15.247 -10.242 1.00 81.00 144 THR A O 1
ATOM 1046 N N . ASN A 1 145 ? 10.330 13.171 -9.407 1.00 73.75 145 ASN A N 1
ATOM 1047 C CA . ASN A 1 145 ? 11.554 13.324 -8.615 1.00 73.75 145 ASN A CA 1
ATOM 1048 C C . ASN A 1 145 ? 12.825 12.886 -9.365 1.00 73.75 145 ASN A C 1
ATOM 1050 O O . ASN A 1 145 ? 13.891 12.839 -8.754 1.00 73.75 145 ASN A O 1
ATOM 1054 N N . ASN A 1 146 ? 12.724 12.540 -10.660 1.00 73.31 146 ASN A N 1
ATOM 1055 C CA . ASN A 1 146 ? 13.811 11.945 -11.457 1.00 73.31 146 ASN A CA 1
ATOM 1056 C C . ASN A 1 146 ? 14.550 10.824 -10.702 1.00 73.31 146 ASN A C 1
ATOM 1058 O O . ASN A 1 146 ? 15.764 10.653 -10.824 1.00 73.31 146 ASN A O 1
ATOM 1062 N N . ILE A 1 147 ? 13.815 10.078 -9.873 1.00 84.81 147 ILE A N 1
ATOM 1063 C CA . ILE A 1 147 ? 14.387 9.002 -9.076 1.00 84.81 147 ILE A CA 1
ATOM 1064 C C . ILE A 1 147 ? 14.743 7.880 -10.044 1.00 84.81 147 ILE A C 1
ATOM 1066 O O . ILE A 1 147 ? 13.890 7.370 -10.770 1.00 84.81 147 ILE A O 1
ATOM 1070 N N . SER A 1 148 ? 16.015 7.486 -10.043 1.00 89.06 148 SER A N 1
ATOM 1071 C CA . SER A 1 148 ? 16.481 6.334 -10.807 1.00 89.06 148 SER A CA 1
ATOM 1072 C C . SER A 1 148 ? 15.673 5.092 -10.445 1.00 89.06 148 SER A C 1
ATOM 1074 O O . SER A 1 148 ? 15.364 4.873 -9.274 1.00 89.06 148 SER A O 1
ATOM 1076 N N . ASN A 1 149 ? 15.419 4.224 -11.426 1.00 90.06 149 ASN A N 1
ATOM 1077 C CA . ASN A 1 149 ? 14.725 2.953 -11.213 1.00 90.06 149 ASN A CA 1
ATOM 1078 C C . ASN A 1 149 ? 15.281 2.196 -9.994 1.00 90.06 149 ASN A C 1
ATOM 1080 O O . ASN A 1 149 ? 14.521 1.830 -9.108 1.00 90.06 149 ASN A O 1
ATOM 1084 N N . ASN A 1 150 ? 16.606 2.071 -9.880 1.00 89.56 150 ASN A N 1
ATOM 1085 C CA . ASN A 1 150 ? 17.258 1.389 -8.755 1.00 89.56 150 ASN A CA 1
ATOM 1086 C C . ASN A 1 150 ? 16.927 2.016 -7.392 1.00 89.56 150 ASN A C 1
ATOM 1088 O O . ASN A 1 150 ? 16.696 1.295 -6.427 1.00 89.56 150 ASN A O 1
ATOM 1092 N N . SER A 1 151 ? 16.868 3.346 -7.317 1.00 91.12 151 SER A N 1
ATOM 1093 C CA . SER A 1 151 ? 16.524 4.062 -6.088 1.00 91.12 151 SER A CA 1
ATOM 1094 C C . SER A 1 151 ? 15.054 3.866 -5.717 1.00 91.12 151 SER A C 1
ATOM 1096 O O . SER A 1 151 ? 14.737 3.704 -4.544 1.00 91.12 151 SER A O 1
ATOM 1098 N N . LEU A 1 152 ? 14.150 3.829 -6.702 1.00 91.00 152 LEU A N 1
ATOM 1099 C CA . LEU A 1 152 ? 12.740 3.513 -6.462 1.00 91.00 152 LEU A CA 1
ATOM 1100 C C . LEU A 1 152 ? 12.574 2.081 -5.936 1.00 91.00 152 LEU A C 1
ATOM 1102 O O . LEU A 1 152 ? 11.842 1.865 -4.974 1.00 91.00 152 LEU A O 1
ATOM 1106 N N . LEU A 1 153 ? 13.271 1.116 -6.543 1.00 91.19 153 LEU A N 1
ATOM 1107 C CA . LEU A 1 153 ? 13.251 -0.273 -6.089 1.00 91.19 153 LEU A CA 1
ATOM 1108 C C . LEU A 1 153 ? 13.777 -0.388 -4.649 1.00 91.19 153 LEU A C 1
ATOM 1110 O O . LEU A 1 153 ? 13.128 -1.023 -3.825 1.00 91.19 153 LEU A O 1
ATOM 1114 N N . ASP A 1 154 ? 14.883 0.283 -4.313 1.00 90.81 154 ASP A N 1
ATOM 1115 C CA . ASP A 1 154 ? 15.429 0.336 -2.947 1.00 90.81 154 ASP A CA 1
ATOM 1116 C C . ASP A 1 154 ? 14.425 0.910 -1.930 1.00 90.81 154 ASP A C 1
ATOM 1118 O O . ASP A 1 154 ? 14.257 0.364 -0.838 1.00 90.81 154 ASP A O 1
ATOM 1122 N N . LEU A 1 155 ? 13.683 1.960 -2.296 1.00 90.88 155 LEU A N 1
ATOM 1123 C CA . LEU A 1 155 ? 12.623 2.510 -1.444 1.00 90.88 155 LEU A CA 1
ATOM 1124 C C . LEU A 1 155 ? 11.477 1.513 -1.219 1.00 90.88 155 LEU A C 1
ATOM 1126 O O . LEU A 1 155 ? 10.979 1.404 -0.095 1.00 90.88 155 LEU A O 1
ATOM 1130 N N . ILE A 1 156 ? 11.071 0.772 -2.255 1.00 91.50 156 ILE A N 1
ATOM 1131 C CA . ILE A 1 156 ? 10.051 -0.283 -2.143 1.00 91.50 156 ILE A CA 1
ATOM 1132 C C . ILE A 1 156 ? 10.560 -1.409 -1.237 1.00 91.50 156 ILE A C 1
ATOM 1134 O O . ILE A 1 156 ? 9.836 -1.839 -0.339 1.00 91.50 156 ILE A O 1
ATOM 1138 N N . PHE A 1 157 ? 11.813 -1.843 -1.408 1.00 89.44 157 PHE A N 1
ATOM 1139 C CA . PHE A 1 157 ? 12.433 -2.861 -0.558 1.00 89.44 157 PHE A CA 1
ATOM 1140 C C . PHE A 1 157 ? 12.440 -2.445 0.912 1.00 89.44 157 PHE A C 1
ATOM 1142 O O . PHE A 1 157 ? 11.981 -3.205 1.764 1.00 89.44 157 PHE A O 1
ATOM 1149 N N . LYS A 1 158 ? 12.874 -1.216 1.200 1.00 88.38 158 LYS A N 1
ATOM 1150 C CA . LYS A 1 158 ? 12.898 -0.657 2.559 1.00 88.38 158 LYS A CA 1
ATOM 1151 C C . LYS A 1 158 ? 11.508 -0.503 3.171 1.00 88.38 158 LYS A C 1
ATOM 1153 O O . LYS A 1 158 ? 11.364 -0.665 4.375 1.00 88.38 158 LYS A O 1
ATOM 1158 N N . SER A 1 159 ? 10.496 -0.205 2.357 1.00 86.94 159 SER A N 1
ATOM 1159 C CA . SER A 1 159 ? 9.115 -0.020 2.827 1.00 86.94 159 SER A CA 1
ATOM 1160 C C . SER A 1 159 ? 8.343 -1.335 2.971 1.00 86.94 159 SER A C 1
ATOM 1162 O O . SER A 1 159 ? 7.314 -1.372 3.638 1.00 86.94 159 SER A O 1
ATOM 1164 N N . GLY A 1 160 ? 8.802 -2.400 2.308 1.00 80.06 160 GLY A N 1
ATOM 1165 C CA . GLY A 1 160 ? 8.188 -3.729 2.333 1.00 80.06 160 GLY A CA 1
ATOM 1166 C C . GLY A 1 160 ? 8.815 -4.697 3.328 1.00 80.06 160 GLY A C 1
ATOM 1167 O O . GLY A 1 160 ? 8.245 -5.763 3.583 1.00 80.06 160 GLY A O 1
ATOM 1168 N N . GLN A 1 161 ? 9.976 -4.355 3.885 1.00 76.12 161 GLN A N 1
ATOM 1169 C CA . GLN A 1 161 ? 10.471 -5.024 5.077 1.00 76.12 161 GLN A CA 1
ATOM 1170 C C . GLN A 1 161 ? 9.625 -4.560 6.266 1.00 76.12 161 GLN A C 1
ATOM 1172 O O . GLN A 1 161 ? 9.349 -3.361 6.374 1.00 76.12 161 GLN A O 1
ATOM 1177 N N . PRO A 1 162 ? 9.203 -5.474 7.164 1.00 60.31 162 PRO A N 1
ATOM 1178 C CA . PRO A 1 162 ? 8.802 -5.032 8.485 1.00 60.31 162 PRO A CA 1
ATOM 1179 C C . PRO A 1 162 ? 9.948 -4.161 8.982 1.00 60.31 162 PRO A C 1
ATOM 1181 O O . PRO A 1 162 ? 11.105 -4.575 8.871 1.00 60.31 162 PRO A O 1
ATOM 1184 N N . GLN A 1 163 ? 9.652 -2.947 9.450 1.00 53.91 163 GLN A N 1
ATOM 1185 C CA . GLN A 1 163 ? 10.637 -2.248 10.251 1.00 53.91 163 GLN A CA 1
ATOM 1186 C C . GLN A 1 163 ? 10.919 -3.187 11.421 1.00 53.91 163 GLN A C 1
ATOM 1188 O O . GLN A 1 163 ? 10.160 -3.250 12.383 1.00 53.91 163 GLN A O 1
ATOM 1193 N N . GLU A 1 164 ? 12.005 -3.954 11.321 1.00 43.91 164 GLU A N 1
ATOM 1194 C CA . GLU A 1 164 ? 12.833 -4.170 12.480 1.00 43.91 164 GLU A CA 1
ATOM 1195 C C . GLU A 1 164 ? 13.106 -2.752 12.948 1.00 43.91 164 GLU A C 1
ATOM 1197 O O . GLU A 1 164 ? 13.935 -2.025 12.391 1.00 43.91 164 GLU A O 1
ATOM 1202 N N . GLU A 1 165 ? 12.324 -2.309 13.928 1.00 40.62 165 GLU A N 1
ATOM 1203 C CA . GLU A 1 165 ? 12.867 -1.397 14.897 1.00 40.62 165 GLU A CA 1
ATOM 1204 C C . GLU A 1 165 ? 14.214 -2.013 15.250 1.00 40.62 165 GLU A C 1
ATOM 1206 O O . GLU A 1 165 ? 14.290 -3.017 15.959 1.00 40.62 165 GLU A O 1
ATOM 1211 N N . LYS A 1 166 ? 15.300 -1.459 14.690 1.00 37.97 166 LYS A N 1
ATOM 1212 C CA . LYS A 1 166 ? 16.593 -1.550 15.348 1.00 37.97 166 LYS A CA 1
ATOM 1213 C C . LYS A 1 166 ? 16.245 -1.249 16.792 1.00 37.97 166 LYS A C 1
ATOM 1215 O O . LYS A 1 166 ? 15.727 -0.143 16.987 1.00 37.97 166 LYS A O 1
ATOM 1220 N N . PRO A 1 167 ? 16.432 -2.184 17.737 1.00 40.62 167 PRO A N 1
ATOM 1221 C CA . PRO A 1 167 ? 16.001 -1.970 19.099 1.00 40.62 167 PRO A CA 1
ATOM 1222 C C . PRO A 1 167 ? 16.740 -0.724 19.567 1.00 40.62 167 PRO A C 1
ATOM 1224 O O . PRO A 1 167 ? 17.935 -0.763 19.859 1.00 40.62 167 PRO A O 1
ATOM 1227 N N . HIS A 1 168 ? 16.055 0.418 19.526 1.00 39.62 168 HIS A N 1
ATOM 1228 C CA . HIS A 1 168 ? 16.519 1.624 20.163 1.00 39.62 168 HIS A CA 1
ATOM 1229 C C . HIS A 1 168 ? 16.489 1.247 21.630 1.00 39.62 168 HIS A C 1
ATOM 1231 O O . HIS A 1 168 ? 15.450 0.858 22.158 1.00 39.62 168 HIS A O 1
ATOM 1237 N N . GLY A 1 169 ? 17.691 1.184 22.200 1.00 50.16 169 GLY A N 1
ATOM 1238 C CA . GLY A 1 169 ? 17.974 0.564 23.480 1.00 50.16 169 GLY A CA 1
ATOM 1239 C C . GLY A 1 169 ? 16.899 0.845 24.521 1.00 50.16 169 GLY A C 1
ATOM 1240 O O . GLY A 1 169 ? 16.620 1.989 24.859 1.00 50.16 169 GLY A O 1
ATOM 1241 N N . GLY A 1 170 ? 16.313 -0.229 25.033 1.00 49.41 170 GLY A N 1
ATOM 1242 C CA . GLY A 1 170 ? 15.295 -0.140 26.067 1.00 49.41 170 GLY A CA 1
ATOM 1243 C C . GLY A 1 170 ? 14.408 -1.365 26.046 1.00 49.41 170 GLY A C 1
ATOM 1244 O O . GLY A 1 170 ? 13.281 -1.282 25.601 1.00 49.41 170 GLY A O 1
ATOM 1245 N N . LEU A 1 171 ? 14.980 -2.505 26.441 1.00 49.34 171 LEU A N 1
ATOM 1246 C CA . LEU A 1 171 ? 14.358 -3.696 27.053 1.00 49.34 171 LEU A CA 1
ATOM 1247 C C . LEU A 1 171 ? 15.148 -4.965 26.703 1.00 49.34 171 LEU A C 1
ATOM 1249 O O . LEU A 1 171 ? 15.356 -5.788 27.586 1.00 49.34 171 LEU A O 1
ATOM 1253 N N . MET A 1 172 ? 15.752 -5.057 25.512 1.00 46.09 172 MET A N 1
ATOM 1254 C CA . MET A 1 172 ? 16.774 -6.089 25.240 1.00 46.09 172 MET A CA 1
ATOM 1255 C C . MET A 1 172 ? 18.101 -5.792 25.977 1.00 46.09 172 MET A C 1
ATOM 1257 O O . MET A 1 172 ? 18.795 -6.696 26.420 1.00 46.09 172 MET A O 1
ATOM 1261 N N . GLY A 1 173 ? 18.416 -4.512 26.221 1.00 48.09 173 GLY A N 1
ATOM 1262 C CA . GLY A 1 173 ? 19.586 -4.106 27.018 1.00 48.09 173 GLY A CA 1
ATOM 1263 C C . GLY A 1 173 ? 19.440 -4.302 28.535 1.00 48.09 173 GLY A C 1
ATOM 1264 O O . GLY A 1 173 ? 20.445 -4.379 29.231 1.00 48.09 173 GLY A O 1
ATOM 1265 N N . VAL A 1 174 ? 18.213 -4.417 29.059 1.00 52.44 174 VAL A N 1
ATOM 1266 C CA . VAL A 1 174 ? 17.987 -4.627 30.505 1.00 52.44 174 VAL A CA 1
ATOM 1267 C C . VAL A 1 174 ? 18.085 -6.111 30.862 1.00 52.44 174 VAL A C 1
ATOM 1269 O O . VAL A 1 174 ? 18.609 -6.448 31.918 1.00 52.44 174 VAL A O 1
ATOM 1272 N N . PHE A 1 175 ? 17.660 -7.002 29.960 1.00 48.03 175 PHE A N 1
ATOM 1273 C CA . PHE A 1 175 ? 17.841 -8.446 30.134 1.00 48.03 175 PHE A CA 1
ATOM 1274 C C . PHE A 1 175 ? 19.212 -8.942 29.644 1.00 48.03 175 PHE A C 1
ATOM 1276 O O . PHE A 1 175 ? 19.755 -9.859 30.250 1.00 48.03 175 PHE A O 1
ATOM 1283 N N . GLY A 1 176 ? 19.819 -8.304 28.634 1.00 51.44 176 GLY A N 1
ATOM 1284 C CA . GLY A 1 176 ? 21.194 -8.597 28.204 1.00 51.44 176 GLY A CA 1
ATOM 1285 C C . GLY A 1 176 ? 22.269 -8.105 29.183 1.00 51.44 176 GLY A C 1
ATOM 1286 O O . GLY A 1 176 ? 23.252 -8.797 29.409 1.00 51.44 176 GLY A O 1
ATOM 1287 N N . GLY A 1 177 ? 22.063 -6.958 29.842 1.00 51.06 177 GLY A N 1
ATOM 1288 C CA . GLY A 1 177 ? 23.028 -6.396 30.801 1.00 51.06 177 GLY A CA 1
ATOM 1289 C C . GLY A 1 177 ? 23.030 -7.041 32.194 1.00 51.06 177 GLY A C 1
ATOM 1290 O O . GLY A 1 177 ? 23.873 -6.703 33.020 1.00 51.06 177 GLY A O 1
ATOM 1291 N N . LEU A 1 178 ? 22.089 -7.947 32.476 1.00 50.97 178 LEU A N 1
ATOM 1292 C CA . LEU A 1 178 ? 22.037 -8.712 33.728 1.00 50.97 178 LEU A CA 1
ATOM 1293 C C . LEU A 1 178 ? 22.437 -10.185 33.552 1.00 50.97 178 LEU A C 1
ATOM 1295 O O . LEU A 1 178 ? 22.637 -10.867 34.556 1.00 50.97 178 LEU A O 1
ATOM 1299 N N . LEU A 1 179 ? 22.573 -10.664 32.310 1.00 55.56 179 LEU A N 1
ATOM 1300 C CA . LEU A 1 179 ? 22.960 -12.043 31.999 1.00 55.56 179 LEU A CA 1
ATOM 1301 C C . LEU A 1 179 ? 24.387 -12.174 31.438 1.00 55.56 179 LEU A C 1
ATOM 1303 O O . LEU A 1 179 ? 24.889 -13.285 31.365 1.00 55.56 179 LEU A O 1
ATOM 1307 N N . ASP A 1 180 ? 25.041 -11.071 31.066 1.00 52.78 180 ASP A N 1
ATOM 1308 C CA . ASP A 1 180 ? 26.425 -11.053 30.571 1.00 52.78 180 ASP A CA 1
ATOM 1309 C C . ASP A 1 180 ? 27.382 -10.561 31.670 1.00 52.78 180 ASP A C 1
ATOM 1311 O O . ASP A 1 180 ? 27.753 -9.387 31.737 1.00 52.78 180 ASP A O 1
ATOM 1315 N N . ARG A 1 181 ? 27.701 -11.448 32.621 1.00 51.22 181 ARG A N 1
ATOM 1316 C CA . ARG A 1 181 ? 28.570 -11.132 33.772 1.00 51.22 181 ARG A CA 1
ATOM 1317 C C . ARG A 1 181 ? 30.013 -11.636 33.607 1.00 51.22 181 ARG A C 1
ATOM 1319 O O . ARG A 1 181 ? 30.854 -11.301 34.442 1.00 51.22 181 ARG A O 1
ATOM 1326 N N . ASP A 1 182 ? 30.326 -12.388 32.558 1.00 58.88 182 ASP A N 1
ATOM 1327 C CA . ASP A 1 182 ? 31.671 -12.916 32.295 1.00 58.88 182 ASP A CA 1
ATOM 1328 C C . ASP A 1 182 ? 32.198 -12.703 30.862 1.00 58.88 182 ASP A C 1
ATOM 1330 O O . ASP A 1 182 ? 33.395 -12.898 30.652 1.00 58.88 182 ASP A O 1
ATOM 1334 N N . GLY A 1 183 ? 31.401 -12.164 29.929 1.00 57.75 183 GLY A N 1
ATOM 1335 C CA . GLY A 1 183 ? 31.910 -11.531 28.708 1.00 57.75 183 GLY A CA 1
ATOM 1336 C C . GLY A 1 183 ? 32.545 -12.478 27.685 1.00 57.75 183 GLY A C 1
ATOM 1337 O O . GLY A 1 183 ? 33.543 -12.107 27.064 1.00 57.75 183 GLY A O 1
ATOM 1338 N N . ASP A 1 184 ? 32.000 -13.683 27.496 1.00 59.41 184 ASP A N 1
ATOM 1339 C CA . ASP A 1 184 ? 32.583 -14.703 26.606 1.00 59.41 184 ASP A CA 1
ATOM 1340 C C . ASP A 1 184 ? 31.919 -14.834 25.216 1.00 59.41 184 ASP A C 1
ATOM 1342 O O . ASP A 1 184 ? 32.433 -15.532 24.340 1.00 59.41 184 ASP A O 1
ATOM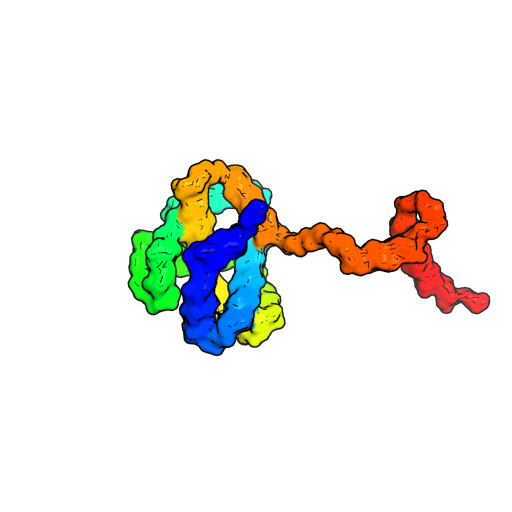 1346 N N . GLY A 1 185 ? 30.808 -14.130 24.973 1.00 54.62 185 GLY A N 1
ATOM 1347 C CA . GLY A 1 185 ? 30.217 -13.972 23.641 1.00 54.62 185 GLY A CA 1
ATOM 1348 C C . GLY A 1 185 ? 29.654 -15.242 22.985 1.00 54.62 185 GLY A C 1
ATOM 1349 O O . GLY A 1 185 ? 29.548 -15.273 21.756 1.00 54.62 185 GLY A O 1
ATOM 1350 N N . SER A 1 186 ? 29.253 -16.263 23.750 1.00 48.50 186 SER A N 1
ATOM 1351 C CA . SER A 1 186 ? 28.837 -17.572 23.207 1.00 48.50 186 SER A CA 1
ATOM 1352 C C . SER A 1 186 ? 27.344 -17.901 23.396 1.00 48.50 186 SER A C 1
ATOM 1354 O O . SER A 1 186 ? 26.980 -18.927 23.956 1.00 48.50 186 SER A O 1
ATOM 1356 N N . TYR A 1 187 ? 26.430 -17.084 22.860 1.00 61.03 187 TYR A N 1
ATOM 1357 C CA . TYR A 1 187 ? 24.971 -17.269 23.043 1.00 61.03 187 TYR A CA 1
ATOM 1358 C C . TYR A 1 187 ? 24.354 -18.507 22.357 1.00 61.03 187 TYR A C 1
ATOM 1360 O O . TYR A 1 187 ? 23.176 -18.807 22.559 1.00 61.03 187 TYR A O 1
A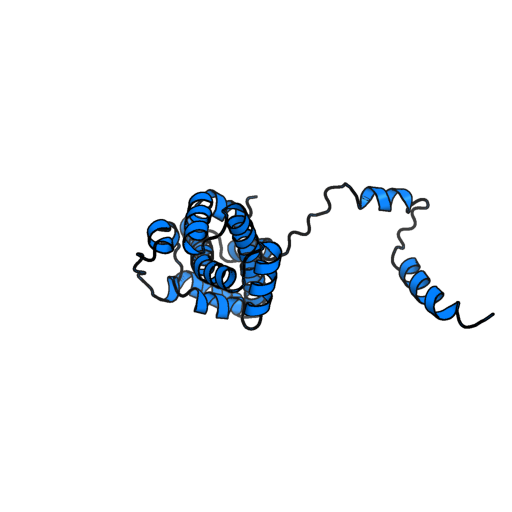TOM 1368 N N . MET A 1 188 ? 25.113 -19.218 21.518 1.00 52.16 188 MET A N 1
ATOM 1369 C CA . MET A 1 188 ? 24.614 -20.396 20.799 1.00 52.16 188 MET A CA 1
ATOM 1370 C C . MET A 1 188 ? 24.718 -21.683 21.637 1.00 52.16 188 MET A C 1
ATOM 1372 O O . MET A 1 188 ? 23.913 -22.594 21.442 1.00 52.16 188 MET A O 1
ATOM 1376 N N . ASP A 1 189 ? 25.672 -21.760 22.571 1.00 52.81 189 ASP A N 1
ATOM 1377 C CA . ASP A 1 189 ? 25.983 -23.005 23.292 1.00 52.81 189 ASP A CA 1
ATOM 1378 C C . ASP A 1 189 ? 24.979 -23.284 24.432 1.00 52.81 189 ASP A C 1
ATOM 1380 O O . ASP A 1 189 ? 24.587 -24.430 24.669 1.00 52.81 189 ASP A O 1
ATOM 1384 N N . ASP A 1 190 ? 24.432 -22.236 25.060 1.00 56.75 190 ASP A N 1
ATOM 1385 C CA . ASP A 1 190 ? 23.517 -22.383 26.202 1.00 56.75 190 ASP A CA 1
ATOM 1386 C C . ASP A 1 190 ? 22.044 -22.630 25.836 1.00 56.75 190 ASP A C 1
ATOM 1388 O O . ASP A 1 190 ? 21.317 -23.297 26.577 1.00 56.75 190 ASP A O 1
ATOM 1392 N N . ILE A 1 191 ? 21.588 -22.202 24.654 1.00 54.59 191 ILE A N 1
ATOM 1393 C CA . ILE A 1 191 ? 20.247 -22.568 24.154 1.00 54.59 191 ILE A CA 1
ATOM 1394 C C . ILE A 1 191 ? 20.205 -24.040 23.719 1.00 54.59 191 ILE A C 1
ATOM 1396 O O . ILE A 1 191 ? 19.218 -24.741 23.974 1.00 54.59 191 ILE A O 1
ATOM 1400 N N . LEU A 1 192 ? 21.288 -24.535 23.114 1.00 50.00 192 LEU A N 1
ATOM 1401 C CA . LEU A 1 192 ? 21.447 -25.950 22.775 1.00 50.00 192 LEU A CA 1
ATOM 1402 C C . LEU A 1 192 ? 21.526 -26.821 24.039 1.00 50.00 192 LEU A C 1
ATOM 1404 O O . LEU A 1 192 ? 20.927 -27.901 24.079 1.00 50.00 192 LEU A O 1
ATOM 1408 N N . SER A 1 193 ? 22.173 -26.332 25.103 1.00 53.06 193 SER A N 1
ATOM 1409 C CA . SER A 1 193 ? 22.287 -27.060 26.369 1.00 53.06 193 SER A CA 1
ATOM 1410 C C . SER A 1 193 ? 20.972 -27.095 27.170 1.00 53.06 193 SER A C 1
ATOM 1412 O O . SER A 1 193 ? 20.628 -28.152 27.709 1.00 53.06 193 SER A O 1
ATOM 1414 N N . MET A 1 194 ? 20.165 -26.022 27.183 1.00 57.81 194 MET A N 1
ATOM 1415 C CA . MET A 1 194 ? 18.845 -26.005 27.847 1.00 57.81 194 MET A CA 1
ATOM 1416 C C . MET A 1 194 ? 17.804 -26.907 27.158 1.00 57.81 194 MET A C 1
ATOM 1418 O O . MET A 1 194 ? 17.008 -27.566 27.841 1.00 57.81 194 MET A O 1
ATOM 1422 N N . GLY A 1 195 ? 17.828 -26.986 25.821 1.00 52.56 195 GLY A N 1
ATOM 1423 C CA . GLY A 1 195 ? 16.957 -27.876 25.044 1.00 52.56 195 GLY A CA 1
ATOM 1424 C C . GLY A 1 195 ? 17.323 -29.358 25.188 1.00 52.56 195 GLY A C 1
ATOM 1425 O O . GLY A 1 195 ? 16.441 -30.207 25.319 1.00 52.56 195 GLY A O 1
ATOM 1426 N N . ALA A 1 196 ? 18.619 -29.677 25.247 1.00 53.69 196 ALA A N 1
ATOM 1427 C CA . ALA A 1 196 ? 19.093 -31.050 25.413 1.00 53.69 196 ALA A CA 1
ATOM 1428 C C . ALA A 1 196 ? 18.927 -31.583 26.854 1.00 53.69 196 ALA A C 1
ATOM 1430 O O . ALA A 1 196 ? 18.578 -32.752 27.040 1.00 53.69 196 ALA A O 1
ATOM 1431 N N . LYS A 1 197 ? 19.112 -30.745 27.890 1.00 51.97 197 LYS A N 1
ATOM 1432 C CA . LYS A 1 197 ? 18.972 -31.169 29.302 1.00 51.97 197 LYS A CA 1
ATOM 1433 C C . LYS A 1 197 ? 17.526 -31.407 29.740 1.00 51.97 197 LYS A C 1
ATOM 1435 O O . LYS A 1 197 ? 17.296 -32.277 30.577 1.00 51.97 197 LYS A O 1
ATOM 1440 N N . SER A 1 198 ? 16.553 -30.692 29.170 1.00 55.88 198 SER A N 1
ATOM 1441 C CA . SER A 1 198 ? 15.135 -30.857 29.541 1.00 55.88 198 SER A CA 1
ATOM 1442 C C . SER A 1 198 ? 14.507 -32.145 28.994 1.00 55.88 198 SER A C 1
ATOM 1444 O O . SER A 1 198 ? 13.541 -32.641 29.566 1.00 55.88 198 SER A O 1
ATOM 1446 N N . ILE A 1 199 ? 15.064 -32.720 27.922 1.00 58.78 199 ILE A N 1
ATOM 1447 C CA . ILE A 1 199 ? 14.552 -33.959 27.311 1.00 58.78 199 ILE A CA 1
ATOM 1448 C C . ILE A 1 199 ? 15.220 -35.208 27.914 1.00 58.78 199 ILE A C 1
ATOM 1450 O O . ILE A 1 199 ? 14.602 -36.269 27.973 1.00 58.78 199 ILE A O 1
ATOM 1454 N N . LEU A 1 200 ? 16.451 -35.094 28.427 1.00 59.28 200 LEU A N 1
ATOM 1455 C CA . LEU A 1 200 ? 17.195 -36.233 28.987 1.00 59.28 200 LEU A CA 1
ATOM 1456 C C . LEU A 1 200 ? 17.132 -36.353 30.520 1.00 59.28 200 LEU A C 1
ATOM 1458 O O . LEU A 1 200 ? 17.374 -37.438 31.046 1.00 59.28 200 LEU A O 1
ATOM 1462 N N . GLY A 1 201 ? 16.755 -35.296 31.250 1.00 57.81 201 GLY A N 1
ATOM 1463 C CA . GLY A 1 201 ? 16.669 -35.315 32.720 1.00 57.81 201 GLY A CA 1
ATOM 1464 C C . GLY A 1 201 ? 15.462 -36.060 33.312 1.00 57.81 201 GLY A C 1
ATOM 1465 O O . GLY A 1 201 ? 15.389 -36.221 34.525 1.00 57.81 201 GLY A O 1
ATOM 1466 N N . GLY A 1 202 ? 14.515 -36.513 32.481 1.00 58.88 202 GLY A N 1
ATOM 1467 C CA . GLY A 1 202 ? 13.304 -37.225 32.917 1.00 58.88 202 GLY A CA 1
ATOM 1468 C C . GLY A 1 202 ? 13.374 -38.755 32.835 1.00 58.88 202 GLY A C 1
ATOM 1469 O O . GLY A 1 202 ? 12.399 -39.415 33.185 1.00 58.88 202 GLY A O 1
ATOM 1470 N N . LEU A 1 203 ? 14.486 -39.328 32.355 1.00 59.16 203 LEU A N 1
ATOM 1471 C CA . LEU A 1 203 ? 14.598 -40.770 32.080 1.00 59.16 203 LEU A CA 1
ATOM 1472 C C . LEU A 1 203 ? 15.540 -41.541 33.010 1.00 59.16 203 LEU A C 1
ATOM 1474 O O . LEU A 1 203 ? 15.552 -42.768 32.954 1.00 59.16 203 LEU A O 1
ATOM 1478 N N . PHE A 1 204 ? 16.258 -40.872 33.911 1.00 59.91 204 PHE A N 1
ATOM 1479 C CA . PHE A 1 204 ? 17.043 -41.554 34.938 1.00 59.91 204 PHE A CA 1
ATOM 1480 C C . PHE A 1 204 ? 16.813 -40.904 36.297 1.00 59.91 204 PHE A C 1
ATOM 1482 O O . PHE A 1 204 ? 17.094 -39.729 36.516 1.00 59.91 204 PHE A O 1
ATOM 1489 N N . LYS A 1 205 ? 16.219 -41.717 37.161 1.00 50.69 205 LYS A N 1
ATOM 1490 C CA . LYS A 1 205 ? 16.126 -41.548 38.602 1.00 50.69 205 LYS A CA 1
ATOM 1491 C C . LYS A 1 205 ? 17.497 -41.757 39.239 1.00 50.69 205 LYS A C 1
ATOM 1493 O O . LYS A 1 205 ? 18.260 -42.578 38.680 1.00 50.69 205 LYS A O 1
#

Secondary structure (DSSP, 8-state):
---HHHHHHHHHHHHHHHHHHHHHT--HHHHHHHHHHHHHHHHHHHHHHHHSTTHHHHHHHHHHHH--SHHHHTHHHHHTT----SSGGGG-HHHHHHHHHGGGHHHHHHHHHHHHT--HHHHHHHHHHHHHHHHHHHHHHHHHS---HHHHHHHHHHHHS-------SSSHHHHHHHH-SS----HHHHHHHHHHHHHHTTS--

Mean predicted aligned error: 11.36 Å

Solvent-accessible surface area (backbone atoms only — not comparable to full-atom values): 11356 Å² total; per-residue (Å²): 131,83,48,70,64,50,53,47,42,74,74,44,30,70,62,49,30,54,50,48,13,63,76,58,70,48,56,52,69,38,35,45,46,28,50,55,46,44,48,36,52,49,26,30,24,41,34,59,48,35,72,49,76,68,28,43,60,53,49,55,50,47,35,67,75,43,19,65,19,66,60,64,82,43,40,68,37,48,77,68,72,68,56,81,66,98,45,72,69,36,70,35,12,63,62,51,46,47,70,41,39,46,92,44,48,65,61,48,30,52,52,30,12,67,75,26,72,42,53,57,67,45,33,46,54,48,49,31,62,44,43,30,53,53,45,10,50,56,17,29,43,46,68,74,64,70,45,49,69,70,58,51,51,51,52,38,42,65,44,21,43,77,78,71,68,71,78,70,82,78,56,70,57,64,59,49,67,73,69,60,87,79,80,78,86,61,79,68,60,58,58,55,47,56,60,54,48,69,70,58,62,80,79,64,134

Nearest PDB structures (foldseek):
  7z6m-assembly1_A-2  TM=2.396E-01  e=5.322E+00  Bordetella bronchiseptica

Radius of gyration: 22.05 Å; Cα contacts (8 Å, |Δi|>4): 194; chains: 1; bounding box: 51×56×58 Å

Foldseek 3Di:
DAALVNVLCVQCNVVLLVLLCVVLVHDSQLSSLLLLLLQLQLLLLLLVQCPPDCSLVVLVVCLQPQAQLVCSVPVVCLSVVNDDDPHPSLLQLVVLCCNRQPPCSQVSLVVSCVRSVHDSVSSNVSSSSVSSNSSNSLNNCVNPVVQPSVRSSVSSNVSNDDPPPPPPDDDCCVVVVVPCPPPPPCPPPVVVVVVVCVVPVVPDD

pLDDT: mean 82.96, std 17.2, range [37.97, 97.62]

Sequence (205 aa):
MNTLFEVLKDQVGDQLVGQLSQQIGAEPEQTETAIQTAFGAIMSGLSRNIVSGQGAESFLGALQRDHDGSVLDNIGSYLGGNMQPANPSMLNGAGILNHILGGNQNSIIDAVAKMSGLDKSKTGKLLITLAPVIMGLLGKMKNTNNISNNSLLDLIFKSGQPQEEKPHGGLMGVFGGLLDRDGDGSYMDDILSMGAKSILGGLFK